Protein AF-0000000078948167 (afdb_homodimer)

Structure (mmCIF, N/CA/C/O backbone):
data_AF-0000000078948167-model_v1
#
loop_
_entity.id
_entity.type
_entity.pdbx_description
1 polymer 'BH0186 protein'
#
loop_
_atom_site.group_PDB
_atom_site.id
_atom_site.type_symbol
_atom_site.label_atom_id
_atom_site.label_alt_id
_atom_site.label_comp_id
_atom_site.label_asym_id
_atom_site.label_entity_id
_atom_site.label_seq_id
_atom_site.pdbx_PDB_ins_code
_atom_site.Cartn_x
_atom_site.Cartn_y
_atom_site.Cartn_z
_atom_site.occupancy
_atom_site.B_iso_or_equiv
_atom_site.auth_seq_id
_atom_site.auth_comp_id
_atom_site.auth_asym_id
_atom_site.auth_atom_id
_atom_site.pdbx_PDB_model_num
ATOM 1 N N . MET A 1 1 ? 11.828 15.688 14.672 1 83.88 1 MET A N 1
ATOM 2 C CA . MET A 1 1 ? 10.695 15.93 13.789 1 83.88 1 MET A CA 1
ATOM 3 C C . MET A 1 1 ? 11.109 15.836 12.328 1 83.88 1 MET A C 1
ATOM 5 O O . MET A 1 1 ? 12.148 16.375 11.93 1 83.88 1 MET A O 1
ATOM 9 N N . ASN A 1 2 ? 10.414 15.062 11.578 1 94.62 2 ASN A N 1
ATOM 10 C CA . ASN A 1 2 ? 10.781 14.805 10.195 1 94.62 2 ASN A CA 1
ATOM 11 C C . ASN A 1 2 ? 9.836 15.508 9.227 1 94.62 2 ASN A C 1
ATOM 13 O O . ASN A 1 2 ? 10.117 15.602 8.031 1 94.62 2 ASN A O 1
ATOM 17 N N . PHE A 1 3 ? 8.852 16.109 9.812 1 97.69 3 PHE A N 1
ATOM 18 C CA . PHE A 1 3 ? 7.781 16.625 8.961 1 97.69 3 PHE A CA 1
ATOM 19 C C . PHE A 1 3 ? 8.258 17.844 8.18 1 97.69 3 PHE A C 1
ATOM 21 O O . PHE A 1 3 ? 8.781 18.797 8.766 1 97.69 3 PHE A O 1
ATOM 28 N N . GLN A 1 4 ? 8.086 17.781 6.941 1 96.94 4 GLN A N 1
ATOM 29 C CA . GLN A 1 4 ? 8.211 18.891 6.008 1 96.94 4 GLN A CA 1
ATOM 30 C C . GLN A 1 4 ? 6.965 19.016 5.133 1 96.94 4 GLN A C 1
ATOM 32 O O . GLN A 1 4 ? 6.574 18.062 4.461 1 96.94 4 GLN A O 1
ATOM 37 N N . MET A 1 5 ? 6.422 20.219 5.098 1 97.12 5 MET A N 1
ATOM 38 C CA . MET A 1 5 ? 5.152 20.453 4.418 1 97.12 5 MET A CA 1
ATOM 39 C C . MET A 1 5 ? 5.23 20.016 2.959 1 97.12 5 MET A C 1
ATOM 41 O O . MET A 1 5 ? 4.348 19.312 2.469 1 97.12 5 MET A O 1
ATOM 45 N N . ASN A 1 6 ? 6.289 20.406 2.299 1 96.69 6 ASN A N 1
ATOM 46 C CA . ASN A 1 6 ? 6.43 20.078 0.884 1 96.69 6 ASN A CA 1
ATOM 47 C C . ASN A 1 6 ? 6.496 18.578 0.664 1 96.69 6 ASN A C 1
ATOM 49 O O . ASN A 1 6 ? 5.926 18.047 -0.297 1 96.69 6 ASN A O 1
ATOM 53 N N . GLU A 1 7 ? 7.16 17.859 1.546 1 97.88 7 GLU A N 1
ATOM 54 C CA . GLU A 1 7 ? 7.266 16.406 1.418 1 97.88 7 GLU A CA 1
ATOM 55 C C . GLU A 1 7 ? 5.938 15.719 1.732 1 97.88 7 GLU A C 1
ATOM 57 O O . GLU A 1 7 ? 5.578 14.727 1.097 1 97.88 7 GLU A O 1
ATOM 62 N N . ALA A 1 8 ? 5.234 16.219 2.721 1 98.31 8 ALA A N 1
ATOM 63 C CA . ALA A 1 8 ? 3.91 15.695 3.037 1 98.31 8 ALA A CA 1
ATOM 64 C C . ALA A 1 8 ? 2.963 15.844 1.851 1 98.31 8 ALA A C 1
ATOM 66 O O . ALA A 1 8 ? 2.244 14.906 1.499 1 98.31 8 ALA A O 1
ATOM 67 N N . ILE A 1 9 ? 3.035 17 1.238 1 98.44 9 ILE A N 1
ATOM 68 C CA . ILE A 1 9 ? 2.154 17.297 0.115 1 98.44 9 ILE A CA 1
ATOM 69 C C . ILE A 1 9 ? 2.49 16.391 -1.062 1 98.44 9 ILE A C 1
ATOM 71 O O . ILE A 1 9 ? 1.595 15.922 -1.773 1 98.44 9 ILE A O 1
ATOM 75 N N . GLN A 1 10 ? 3.762 16.078 -1.308 1 98.38 10 GLN A N 1
ATOM 76 C CA . GLN A 1 10 ? 4.16 15.164 -2.369 1 98.38 10 GLN A CA 1
ATOM 77 C C . GLN A 1 10 ? 3.412 13.836 -2.264 1 98.38 10 GLN A C 1
ATOM 79 O O . GLN A 1 10 ? 2.91 13.32 -3.266 1 98.38 10 GLN A O 1
ATOM 84 N N . LEU A 1 11 ? 3.324 13.32 -1.063 1 98.31 11 LEU A N 1
ATOM 85 C CA . LEU A 1 11 ? 2.695 12.023 -0.843 1 98.31 11 LEU A CA 1
ATOM 86 C C . LEU A 1 11 ? 1.179 12.125 -0.958 1 98.31 11 LEU A C 1
ATOM 88 O O . LEU A 1 11 ? 0.546 11.312 -1.627 1 98.31 11 LEU A O 1
ATOM 92 N N . LEU A 1 12 ? 0.633 13.164 -0.331 1 98.75 12 LEU A N 1
ATOM 93 C CA . LEU A 1 12 ? -0.815 13.336 -0.341 1 98.75 12 LEU A CA 1
ATOM 94 C C . LEU A 1 12 ? -1.328 13.539 -1.762 1 98.75 12 LEU A C 1
ATOM 96 O O . LEU A 1 12 ? -2.414 13.07 -2.107 1 98.75 12 LEU A O 1
ATOM 100 N N . GLU A 1 13 ? -0.519 14.164 -2.59 1 98.31 13 GLU A N 1
ATOM 101 C CA . GLU A 1 13 ? -0.905 14.438 -3.971 1 98.31 13 GLU A CA 1
ATOM 102 C C . GLU A 1 13 ? -0.991 13.148 -4.781 1 98.31 13 GLU A C 1
ATOM 104 O O . GLU A 1 13 ? -1.817 13.031 -5.688 1 98.31 13 GLU A O 1
ATOM 109 N N . ARG A 1 14 ? -0.292 12.188 -4.473 1 98.38 14 ARG A N 1
ATOM 110 C CA . ARG A 1 14 ? -0.135 10.984 -5.281 1 98.38 14 ARG A CA 1
ATOM 111 C C . ARG A 1 14 ? -1.107 9.898 -4.84 1 98.38 14 ARG A C 1
ATOM 113 O O . ARG A 1 14 ? -1.438 9 -5.617 1 98.38 14 ARG A O 1
ATOM 120 N N . THR A 1 15 ? -1.606 9.984 -3.609 1 98.69 15 THR A N 1
ATOM 121 C CA . THR A 1 15 ? -2.338 8.891 -2.984 1 98.69 15 THR A CA 1
ATOM 122 C C . THR A 1 15 ? -3.596 8.555 -3.781 1 98.69 15 THR A C 1
ATOM 124 O O . THR A 1 15 ? -3.83 7.395 -4.121 1 98.69 15 THR A O 1
ATOM 127 N N . PRO A 1 16 ? -4.41 9.57 -4.219 1 98.75 16 PRO A N 1
ATOM 128 C CA . PRO A 1 16 ? -5.641 9.211 -4.926 1 98.75 16 PRO A CA 1
ATOM 129 C C . PRO A 1 16 ? -5.371 8.516 -6.262 1 98.75 16 PRO A C 1
ATOM 131 O O . PRO A 1 16 ? -5.992 7.496 -6.57 1 98.75 16 PRO A O 1
ATOM 134 N N . LYS A 1 17 ? -4.398 9.039 -7.035 1 98.62 17 LYS A N 1
ATOM 135 C CA . LYS A 1 17 ? -4.086 8.422 -8.32 1 98.62 17 LYS A CA 1
ATOM 136 C C . LYS A 1 17 ? -3.48 7.035 -8.141 1 98.62 17 LYS A C 1
ATOM 138 O O . LYS A 1 17 ? -3.73 6.133 -8.938 1 98.62 17 LYS A O 1
ATOM 143 N N . THR A 1 18 ? -2.693 6.891 -7.129 1 98.81 18 THR A N 1
ATOM 144 C CA . THR A 1 18 ? -2.096 5.594 -6.832 1 98.81 18 THR A CA 1
ATOM 145 C C . THR A 1 18 ? -3.174 4.547 -6.566 1 98.81 18 THR A C 1
ATOM 147 O O . THR A 1 18 ? -3.131 3.449 -7.125 1 98.81 18 THR A O 1
ATOM 150 N N . LEU A 1 19 ? -4.168 4.91 -5.746 1 98.88 19 LEU A N 1
ATOM 151 C CA . LEU A 1 19 ? -5.246 3.979 -5.445 1 98.88 19 LEU A CA 1
ATOM 152 C C . LEU A 1 19 ? -6.066 3.672 -6.691 1 98.88 19 LEU A C 1
ATOM 154 O O . LEU A 1 19 ? -6.504 2.535 -6.887 1 98.88 19 LEU A O 1
ATOM 158 N N . GLU A 1 20 ? -6.234 4.672 -7.512 1 98.75 20 GLU A N 1
ATOM 159 C CA . GLU A 1 20 ? -6.957 4.453 -8.758 1 98.75 20 GLU A CA 1
ATOM 160 C C . GLU A 1 20 ? -6.234 3.439 -9.648 1 98.75 20 GLU A C 1
ATOM 162 O O . GLU A 1 20 ? -6.836 2.465 -10.102 1 98.75 20 GLU A O 1
ATOM 167 N N . VAL A 1 21 ? -4.965 3.588 -9.844 1 98.62 21 VAL A N 1
ATOM 168 C CA . VAL A 1 21 ? -4.172 2.713 -10.703 1 98.62 21 VAL A CA 1
ATOM 169 C C . VAL A 1 21 ? -4.16 1.298 -10.133 1 98.62 21 VAL A C 1
ATOM 171 O O . VAL A 1 21 ? -4.242 0.318 -10.875 1 98.62 21 VAL A O 1
ATOM 174 N N . PHE A 1 22 ? -4.16 1.18 -8.844 1 98.69 22 PHE A N 1
ATOM 175 C CA . PHE A 1 22 ? -4.039 -0.099 -8.156 1 98.69 22 PHE A CA 1
ATOM 176 C C . PHE A 1 22 ? -5.355 -0.87 -8.219 1 98.69 22 PHE A C 1
ATOM 178 O O . PHE A 1 22 ? -5.359 -2.084 -8.422 1 98.69 22 PHE A O 1
ATOM 185 N N . LEU A 1 23 ? -6.492 -0.139 -8.125 1 98.62 23 LEU A N 1
ATOM 186 C CA . LEU A 1 23 ? -7.742 -0.825 -7.816 1 98.62 23 LEU A CA 1
ATOM 187 C C . LEU A 1 23 ? -8.695 -0.79 -9.008 1 98.62 23 LEU A C 1
ATOM 189 O O . LEU A 1 23 ? -9.562 -1.654 -9.141 1 98.62 23 LEU A O 1
ATOM 193 N N . GLU A 1 24 ? -8.5 0.246 -9.82 1 97.25 24 GLU A N 1
ATOM 194 C CA . GLU A 1 24 ? -9.453 0.38 -10.914 1 97.25 24 GLU A CA 1
ATOM 195 C C . GLU A 1 24 ? -9.336 -0.792 -11.891 1 97.25 24 GLU A C 1
ATOM 197 O O . GLU A 1 24 ? -8.234 -1.176 -12.281 1 97.25 24 GLU A O 1
ATOM 202 N N . GLY A 1 25 ? -10.438 -1.361 -12.266 1 95.5 25 GLY A N 1
ATOM 203 C CA . GLY A 1 25 ? -10.484 -2.416 -13.266 1 95.5 25 GLY A CA 1
ATOM 204 C C . GLY A 1 25 ? -10.328 -3.807 -12.672 1 95.5 25 GLY A C 1
ATOM 205 O O . GLY A 1 25 ? -10.461 -4.805 -13.383 1 95.5 25 GLY A O 1
ATOM 206 N N . LEU A 1 26 ? -10.102 -3.895 -11.375 1 97.62 26 LEU A N 1
ATOM 207 C CA . LEU A 1 26 ? -10.047 -5.195 -10.719 1 97.62 26 LEU A CA 1
ATOM 208 C C . LEU A 1 26 ? -11.438 -5.809 -10.625 1 97.62 26 LEU A C 1
ATOM 210 O O . LEU A 1 26 ? -12.438 -5.09 -10.609 1 97.62 26 LEU A O 1
ATOM 214 N N . SER A 1 27 ? -11.469 -7.133 -10.531 1 96.88 27 SER A N 1
ATOM 215 C CA . SER A 1 27 ? -12.719 -7.848 -10.289 1 96.88 27 SER A CA 1
ATOM 216 C C . SER A 1 27 ? -13.328 -7.449 -8.953 1 96.88 27 SER A C 1
ATOM 218 O O . SER A 1 27 ? -12.617 -7.062 -8.023 1 96.88 27 SER A O 1
ATOM 220 N N . ASP A 1 28 ? -14.633 -7.574 -8.844 1 94.88 28 ASP A N 1
ATOM 221 C CA . ASP A 1 28 ? -15.367 -7.211 -7.633 1 94.88 28 ASP A CA 1
ATOM 222 C C . ASP A 1 28 ? -14.859 -7.996 -6.426 1 94.88 28 ASP A C 1
ATOM 224 O O . ASP A 1 28 ? -14.883 -7.496 -5.297 1 94.88 28 ASP A O 1
ATOM 228 N N . SER A 1 29 ? -14.352 -9.125 -6.672 1 95.88 29 SER A N 1
ATOM 229 C CA . SER A 1 29 ? -13.844 -9.969 -5.59 1 95.88 29 SER A CA 1
ATOM 230 C C . SER A 1 29 ? -12.695 -9.297 -4.855 1 95.88 29 SER A C 1
ATOM 232 O O . SER A 1 29 ? -12.539 -9.469 -3.645 1 95.88 29 SER A O 1
ATOM 234 N N . TRP A 1 30 ? -11.977 -8.445 -5.551 1 97.44 30 TRP A N 1
ATOM 235 C CA . TRP A 1 30 ? -10.898 -7.699 -4.914 1 97.44 30 TRP A CA 1
ATOM 236 C C . TRP A 1 30 ? -11.445 -6.52 -4.121 1 97.44 30 TRP A C 1
ATOM 238 O O . TRP A 1 30 ? -11.016 -6.27 -2.994 1 97.44 30 TRP A O 1
ATOM 248 N N . HIS A 1 31 ? -12.43 -5.863 -4.68 1 96.69 31 HIS A N 1
ATOM 249 C CA . HIS A 1 31 ? -12.984 -4.672 -4.047 1 96.69 31 HIS A CA 1
ATOM 250 C C . HIS A 1 31 ? -13.742 -5.031 -2.771 1 96.69 31 HIS A C 1
ATOM 252 O O . HIS A 1 31 ? -13.844 -4.211 -1.854 1 96.69 31 HIS A O 1
ATOM 258 N N . GLN A 1 32 ? -14.141 -6.285 -2.713 1 95.19 32 GLN A N 1
ATOM 259 C CA . GLN A 1 32 ? -15.008 -6.691 -1.618 1 95.19 32 GLN A CA 1
ATOM 260 C C . GLN A 1 32 ? -14.234 -7.449 -0.545 1 95.19 32 GLN A C 1
ATOM 262 O O . GLN A 1 32 ? -14.812 -7.902 0.445 1 95.19 32 GLN A O 1
ATOM 267 N N . CYS A 1 33 ? -12.898 -7.48 -0.687 1 95.56 33 CYS A N 1
ATOM 268 C CA . CYS A 1 33 ? -12.062 -8.109 0.326 1 95.56 33 CYS A CA 1
ATOM 269 C C . CYS A 1 33 ? -12.094 -7.32 1.629 1 95.56 33 CYS A C 1
ATOM 271 O O . CYS A 1 33 ? -12.219 -6.094 1.612 1 95.56 33 CYS A O 1
ATOM 273 N N . ASN A 1 34 ? -11.984 -8.07 2.672 1 95.88 34 ASN A N 1
ATOM 274 C CA . ASN A 1 34 ? -11.805 -7.504 4.004 1 95.88 34 ASN A CA 1
ATOM 275 C C . ASN A 1 34 ? -10.93 -8.391 4.879 1 95.88 34 ASN A C 1
ATOM 277 O O . ASN A 1 34 ? -10.43 -9.422 4.426 1 95.88 34 ASN A O 1
ATOM 281 N N . GLU A 1 35 ? -10.648 -8.016 6.043 1 94.12 35 GLU A N 1
ATOM 282 C CA . GLU A 1 35 ? -9.719 -8.742 6.895 1 94.12 35 GLU A CA 1
ATOM 283 C C . GLU A 1 35 ? -10.453 -9.711 7.82 1 94.12 35 GLU A C 1
ATOM 285 O O . GLU A 1 35 ? -9.875 -10.219 8.781 1 94.12 35 GLU A O 1
ATOM 290 N N . GLY A 1 36 ? -11.68 -9.969 7.512 1 89 36 GLY A N 1
ATOM 291 C CA . GLY A 1 36 ? -12.484 -10.836 8.367 1 89 36 GLY A CA 1
ATOM 292 C C . GLY A 1 36 ? -13.328 -10.07 9.367 1 89 36 GLY A C 1
ATOM 293 O O . GLY A 1 36 ? -13.117 -8.875 9.578 1 89 36 GLY A O 1
ATOM 294 N N . TYR A 1 37 ? -14.172 -10.742 9.875 1 83.31 37 TYR A N 1
ATOM 295 C CA . TYR A 1 37 ? -15.07 -10.164 10.867 1 83.31 37 TYR A CA 1
ATOM 296 C C . TYR A 1 37 ? -15.727 -8.898 10.336 1 83.31 37 TYR A C 1
ATOM 298 O O . TYR A 1 37 ? -15.977 -8.781 9.133 1 83.31 37 TYR A O 1
ATOM 306 N N . GLU A 1 38 ? -16.266 -8.023 11.039 1 88.25 38 GLU A N 1
ATOM 307 C CA . GLU A 1 38 ? -16.969 -6.789 10.703 1 88.25 38 GLU A CA 1
ATOM 308 C C . GLU A 1 38 ? -15.984 -5.672 10.367 1 88.25 38 GLU A C 1
ATOM 310 O O . GLU A 1 38 ? -16.156 -4.535 10.805 1 88.25 38 GLU A O 1
ATOM 315 N N . THR A 1 39 ? -14.922 -6.129 9.516 1 92.88 39 THR A N 1
ATOM 316 C CA . THR A 1 39 ? -14 -5.094 9.062 1 92.88 39 THR A CA 1
ATOM 317 C C . THR A 1 39 ? -14.445 -4.527 7.719 1 92.88 39 THR A C 1
ATOM 319 O O . THR A 1 39 ? -15.375 -5.047 7.098 1 92.88 39 THR A O 1
ATOM 322 N N . TRP A 1 40 ? -13.852 -3.492 7.309 1 94.94 40 TRP A N 1
ATOM 323 C CA . TRP A 1 40 ? -14.227 -2.779 6.094 1 94.94 40 TRP A CA 1
ATOM 324 C C . TRP A 1 40 ? -13.688 -3.488 4.855 1 94.94 40 TRP A C 1
ATOM 326 O O . TRP A 1 40 ? -12.562 -3.98 4.859 1 94.94 40 TRP A O 1
ATOM 336 N N . THR A 1 41 ? -14.469 -3.459 3.826 1 96.44 41 THR A N 1
ATOM 337 C CA . THR A 1 41 ? -13.992 -3.891 2.518 1 96.44 41 THR A CA 1
ATOM 338 C C . THR A 1 41 ? -13.039 -2.855 1.922 1 96.44 41 THR A C 1
ATOM 340 O O . THR A 1 41 ? -12.984 -1.714 2.387 1 96.44 41 THR A O 1
ATOM 343 N N . VAL A 1 42 ? -12.336 -3.303 0.933 1 97.69 42 VAL A N 1
ATOM 344 C CA . VAL A 1 42 ? -11.453 -2.395 0.203 1 97.69 42 VAL A CA 1
ATOM 345 C C . VAL A 1 42 ? -12.25 -1.186 -0.283 1 97.69 42 VAL A C 1
ATOM 347 O O . VAL A 1 42 ? -11.805 -0.045 -0.151 1 97.69 42 VAL A O 1
ATOM 350 N N . TYR A 1 43 ? -13.422 -1.423 -0.796 1 96.56 43 TYR A N 1
ATOM 351 C CA . TYR A 1 43 ? -14.289 -0.35 -1.262 1 96.56 43 TYR A CA 1
ATOM 352 C C . TYR A 1 43 ? -14.641 0.604 -0.125 1 96.56 43 TYR A C 1
ATOM 354 O O . TYR A 1 43 ? -14.547 1.823 -0.28 1 96.56 43 TYR A O 1
ATOM 362 N N . GLU A 1 44 ? -14.969 0.053 0.994 1 96 44 GLU A N 1
ATOM 363 C CA . GLU A 1 44 ? -15.375 0.869 2.133 1 96 44 GLU A CA 1
ATOM 364 C C . GLU A 1 44 ? -14.211 1.695 2.664 1 96 44 GLU A C 1
ATOM 366 O O . GLU A 1 44 ? -14.398 2.82 3.133 1 96 44 GLU A O 1
ATOM 371 N N . VAL A 1 45 ? -13.039 1.176 2.551 1 97.31 45 VAL A N 1
ATOM 372 C CA . VAL A 1 45 ? -11.859 1.937 2.949 1 97.31 45 VAL A CA 1
ATOM 373 C C . VAL A 1 45 ? -11.688 3.15 2.039 1 97.31 45 VAL A C 1
ATOM 375 O O . VAL A 1 45 ? -11.391 4.25 2.508 1 97.31 45 VAL A O 1
ATOM 378 N N . VAL A 1 46 ? -11.898 2.988 0.736 1 97.69 46 VAL A N 1
ATOM 379 C CA . VAL A 1 46 ? -11.812 4.098 -0.207 1 97.69 46 VAL A CA 1
ATOM 380 C C . VAL A 1 46 ? -12.852 5.16 0.141 1 97.69 46 VAL A C 1
ATOM 382 O O . VAL A 1 46 ? -12.547 6.355 0.167 1 97.69 46 VAL A O 1
ATOM 385 N N . VAL A 1 47 ? -13.992 4.727 0.484 1 96.62 47 VAL A N 1
ATOM 386 C CA . VAL A 1 47 ? -15.062 5.645 0.853 1 96.62 47 VAL A CA 1
ATOM 387 C C . VAL A 1 47 ? -14.688 6.398 2.125 1 96.62 47 VAL A C 1
ATOM 389 O O . VAL A 1 47 ? -14.93 7.602 2.236 1 96.62 47 VAL A O 1
ATOM 392 N N . HIS A 1 48 ? -14.062 5.719 3.057 1 96.56 48 HIS A N 1
ATOM 393 C CA . HIS A 1 48 ? -13.625 6.348 4.297 1 96.56 48 HIS A CA 1
ATOM 394 C C . HIS A 1 48 ? -12.609 7.453 4.023 1 96.56 48 HIS A C 1
ATOM 396 O O . HIS A 1 48 ? -12.672 8.523 4.633 1 96.56 48 HIS A O 1
ATOM 402 N N . LEU A 1 49 ? -11.711 7.191 3.135 1 97.62 49 LEU A N 1
ATOM 403 C CA . LEU A 1 49 ? -10.711 8.195 2.783 1 97.62 49 LEU A CA 1
ATOM 404 C C . LEU A 1 49 ? -11.375 9.445 2.213 1 97.62 49 LEU A C 1
ATOM 406 O O . LEU A 1 49 ? -10.977 10.57 2.529 1 97.62 49 LEU A O 1
ATOM 410 N N . ILE A 1 50 ? -12.391 9.242 1.425 1 97.06 50 ILE A N 1
ATOM 411 C CA . ILE A 1 50 ? -13.117 10.344 0.807 1 97.06 50 ILE A CA 1
ATOM 412 C C . ILE A 1 50 ? -13.883 11.125 1.877 1 97.06 50 ILE A C 1
ATOM 414 O O . ILE A 1 50 ? -13.852 12.359 1.891 1 97.06 50 ILE A O 1
ATOM 418 N N . GLU A 1 51 ? -14.477 10.383 2.773 1 94.94 51 GLU A N 1
ATOM 419 C CA . GLU A 1 51 ? -15.203 11.047 3.854 1 94.94 51 GLU A CA 1
ATOM 420 C C . GLU A 1 51 ? -14.258 11.867 4.73 1 94.94 51 GLU A C 1
ATOM 422 O O . GLU A 1 51 ? -14.602 12.977 5.145 1 94.94 51 GLU A O 1
ATOM 427 N N . ALA A 1 52 ? -13.141 11.312 4.992 1 95.44 52 ALA A N 1
ATOM 428 C CA . ALA A 1 52 ? -12.148 12.047 5.777 1 95.44 52 ALA A CA 1
ATOM 429 C C . ALA A 1 52 ? -11.711 13.312 5.059 1 95.44 52 ALA A C 1
ATOM 431 O O . ALA A 1 52 ? -11.453 14.344 5.695 1 95.44 52 ALA A O 1
ATOM 432 N N . GLU A 1 53 ? -11.609 13.25 3.723 1 96.12 53 GLU A N 1
ATOM 433 C CA . GLU A 1 53 ? -11.266 14.422 2.926 1 96.12 53 GLU A CA 1
ATOM 434 C C . GLU A 1 53 ? -12.312 15.523 3.092 1 96.12 53 GLU A C 1
ATOM 436 O O . GLU A 1 53 ? -11.977 16.703 3.084 1 96.12 53 GLU A O 1
ATOM 441 N N . LYS A 1 54 ? -13.492 15.133 3.285 1 94.88 54 LYS A N 1
ATOM 442 C CA . LYS A 1 54 ? -14.602 16.078 3.355 1 94.88 54 LYS A CA 1
ATOM 443 C C . LYS A 1 54 ? -14.711 16.688 4.746 1 94.88 54 LYS A C 1
ATOM 445 O O . LYS A 1 54 ? -15.039 17.875 4.883 1 94.88 54 LYS A O 1
ATOM 450 N N . THR A 1 55 ? -14.344 15.906 5.777 1 93 55 THR A N 1
ATOM 451 C CA . THR A 1 55 ? -14.867 16.312 7.074 1 93 55 THR A CA 1
ATOM 452 C C . THR A 1 55 ? -13.742 16.469 8.086 1 93 55 THR A C 1
ATOM 454 O O . THR A 1 55 ? -13.93 17.078 9.148 1 93 55 THR A O 1
ATOM 457 N N . ASN A 1 56 ? -12.602 15.992 7.746 1 93.94 56 ASN A N 1
ATOM 458 C CA . ASN A 1 56 ? -11.609 15.875 8.812 1 93.94 56 ASN A CA 1
ATOM 459 C C . ASN A 1 56 ? -10.5 16.922 8.664 1 93.94 56 ASN A C 1
ATOM 461 O O . ASN A 1 56 ? -10.344 17.797 9.516 1 93.94 56 ASN A O 1
ATOM 465 N N . TRP A 1 57 ? -9.812 17.062 7.602 1 96.62 57 TRP A N 1
ATOM 466 C CA . TRP A 1 57 ? -8.492 17.672 7.52 1 96.62 57 TRP A CA 1
ATOM 467 C C . TRP A 1 57 ? -8.602 19.188 7.418 1 96.62 57 TRP A C 1
ATOM 469 O O . TRP A 1 57 ? -8.312 19.906 8.383 1 96.62 57 TRP A O 1
ATOM 479 N N . ILE A 1 58 ? -9.188 19.656 6.332 1 97.38 58 ILE A N 1
ATOM 480 C CA . ILE A 1 58 ? -9.258 21.094 6.121 1 97.38 58 ILE A CA 1
ATOM 481 C C . ILE A 1 58 ? -10.219 21.719 7.125 1 97.38 58 ILE A C 1
ATOM 483 O O . ILE A 1 58 ? -9.922 22.766 7.715 1 97.38 58 ILE A O 1
ATOM 487 N N . PRO A 1 59 ? -11.359 21.031 7.422 1 95.56 59 PRO A N 1
ATOM 488 C CA . PRO A 1 59 ? -12.234 21.609 8.438 1 95.56 59 PRO A CA 1
ATOM 489 C C . PRO A 1 59 ? -11.555 21.75 9.797 1 95.56 59 PRO A C 1
ATOM 491 O O . PRO A 1 59 ? -11.711 22.781 10.469 1 95.56 59 PRO A O 1
ATOM 494 N N . ARG A 1 60 ? -10.789 20.844 10.211 1 95.56 60 ARG A N 1
ATOM 495 C CA . ARG A 1 60 ? -10.078 20.938 11.484 1 95.56 60 ARG A CA 1
ATOM 496 C C . ARG A 1 60 ? -8.984 22 11.422 1 95.56 60 ARG A C 1
ATOM 498 O O . ARG A 1 60 ? -8.797 22.75 12.383 1 95.56 60 ARG A O 1
ATOM 505 N N . LEU A 1 61 ? -8.273 22 10.289 1 97.31 61 LEU A N 1
ATOM 506 C CA . LEU A 1 61 ? -7.246 23.031 10.117 1 97.31 61 LEU A CA 1
ATOM 507 C C . LEU A 1 61 ? -7.848 24.422 10.25 1 97.31 61 LEU A C 1
ATOM 509 O O . LEU A 1 61 ? -7.312 25.266 10.977 1 97.31 61 LEU A O 1
ATOM 513 N N . ARG A 1 62 ? -8.984 24.625 9.617 1 96.5 62 ARG A N 1
ATOM 514 C CA . ARG A 1 62 ? -9.656 25.922 9.688 1 96.5 62 ARG A CA 1
ATOM 515 C C . ARG A 1 62 ? -10.07 26.25 11.117 1 96.5 62 ARG A C 1
ATOM 517 O O . ARG A 1 62 ? -9.945 27.391 11.562 1 96.5 62 ARG A O 1
ATOM 524 N N . PHE A 1 63 ? -10.547 25.266 11.773 1 95.19 63 PHE A N 1
ATOM 525 C CA . PHE A 1 63 ? -10.984 25.453 13.148 1 95.19 63 PHE A CA 1
ATOM 526 C C . PHE A 1 63 ? -9.812 25.859 14.039 1 95.19 63 PHE A C 1
ATOM 528 O O . PHE A 1 63 ? -9.938 26.766 14.867 1 95.19 63 PHE A O 1
ATOM 535 N N . ILE A 1 64 ? -8.664 25.219 13.898 1 95.75 64 ILE A N 1
ATOM 536 C CA . ILE A 1 64 ? -7.461 25.531 14.664 1 95.75 64 ILE A CA 1
ATOM 537 C C . ILE A 1 64 ? -7.047 26.969 14.398 1 95.75 64 ILE A C 1
ATOM 539 O O . ILE A 1 64 ? -6.766 27.734 15.336 1 95.75 64 ILE A O 1
ATOM 543 N N . LEU A 1 65 ? -7.102 27.344 13.109 1 95.38 65 LEU A N 1
ATOM 544 C CA . LEU A 1 65 ? -6.621 28.672 12.711 1 95.38 65 LEU A CA 1
ATOM 545 C C . LEU A 1 65 ? -7.578 29.75 13.188 1 95.38 65 LEU A C 1
ATOM 547 O O . LEU A 1 65 ? -7.152 30.875 13.5 1 95.38 65 LEU A O 1
ATOM 551 N N . GLN A 1 66 ? -8.82 29.406 13.328 1 94.88 66 GLN A N 1
ATOM 552 C CA . GLN A 1 66 ? -9.836 30.391 13.688 1 94.88 66 GLN A CA 1
ATOM 553 C C . GLN A 1 66 ? -10.016 30.469 15.195 1 94.88 66 GLN A C 1
ATOM 555 O O . GLN A 1 66 ? -10.109 31.562 15.758 1 94.88 66 GLN A O 1
ATOM 560 N N . GLU A 1 67 ? -10.062 29.266 15.891 1 94.81 67 GLU A N 1
ATOM 561 C CA . GLU A 1 67 ? -10.492 29.234 17.281 1 94.81 67 GLU A CA 1
ATOM 562 C C . GLU A 1 67 ? -9.312 29.047 18.219 1 94.81 67 GLU A C 1
ATOM 564 O O . GLU A 1 67 ? -9.414 29.328 19.422 1 94.81 67 GLU A O 1
ATOM 569 N N . GLY A 1 68 ? -8.273 28.562 17.734 1 94.44 68 GLY A N 1
ATOM 570 C CA . GLY A 1 68 ? -7.184 28.219 18.625 1 94.44 68 GLY A CA 1
ATOM 571 C C . GLY A 1 68 ? -7.574 27.188 19.672 1 94.44 68 GLY A C 1
ATOM 572 O O . GLY A 1 68 ? -8.203 26.172 19.359 1 94.44 68 GLY A O 1
ATOM 573 N N . GLU A 1 69 ? -7.125 27.438 20.844 1 94.75 69 GLU A N 1
ATOM 574 C CA . GLU A 1 69 ? -7.379 26.5 21.922 1 94.75 69 GLU A CA 1
ATOM 575 C C . GLU A 1 69 ? -8.672 26.828 22.656 1 94.75 69 GLU A C 1
ATOM 577 O O . GLU A 1 69 ? -9.008 26.188 23.656 1 94.75 69 GLU A O 1
ATOM 582 N N . HIS A 1 70 ? -9.406 27.75 22.188 1 92.38 70 HIS A N 1
ATOM 583 C CA . HIS A 1 70 ? -10.562 28.297 22.891 1 92.38 70 HIS A CA 1
ATOM 584 C C . HIS A 1 70 ? -11.711 27.281 22.906 1 92.38 70 HIS A C 1
ATOM 586 O O . HIS A 1 70 ? -12.492 27.25 23.859 1 92.38 70 HIS A O 1
ATOM 592 N N . LYS A 1 71 ? -11.914 26.531 21.812 1 90.25 71 LYS A N 1
ATOM 593 C CA . LYS A 1 71 ? -12.961 25.516 21.703 1 90.25 71 LYS A CA 1
ATOM 594 C C . LYS A 1 71 ? -12.414 24.234 21.094 1 90.25 71 LYS A C 1
ATOM 596 O O . LYS A 1 71 ? -11.594 24.281 20.172 1 90.25 71 LYS A O 1
ATOM 601 N N . PRO A 1 72 ? -12.984 23.188 21.578 1 88.25 72 PRO A N 1
ATOM 602 C CA . PRO A 1 72 ? -12.562 21.922 20.953 1 88.25 72 PRO A CA 1
ATOM 603 C C . PRO A 1 72 ? -13.188 21.719 19.578 1 88.25 72 PRO A C 1
ATOM 605 O O . PRO A 1 72 ? -14.258 22.266 19.297 1 88.25 72 PRO A O 1
ATOM 608 N N . PHE A 1 73 ? -12.492 20.828 18.688 1 85.31 73 PHE A N 1
ATOM 609 C CA . PHE A 1 73 ? -13.047 20.391 17.406 1 85.31 73 PHE A CA 1
ATOM 610 C C . PHE A 1 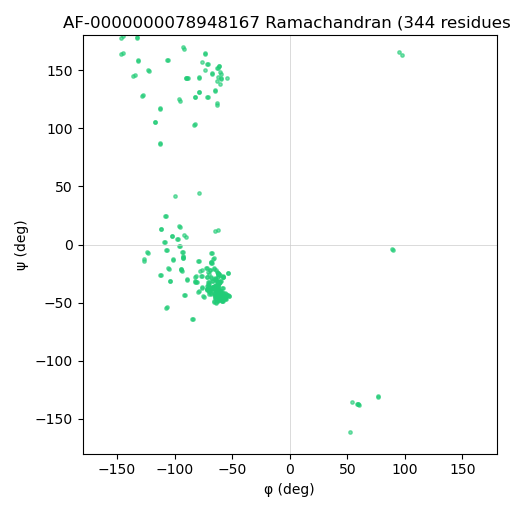73 ? -14.43 19.781 17.609 1 85.31 73 PHE A C 1
ATOM 612 O O . PHE A 1 73 ? -14.672 19.062 18.578 1 85.31 73 PHE A O 1
ATOM 619 N N . PRO A 1 74 ? -15.25 20.094 16.594 1 80.69 74 PRO A N 1
ATOM 620 C CA . PRO A 1 74 ? -16.453 19.25 16.625 1 80.69 74 PRO A CA 1
ATOM 621 C C . PRO A 1 74 ? -16.141 17.766 16.453 1 80.69 74 PRO A C 1
ATOM 623 O O . PRO A 1 74 ? -15.156 17.406 15.797 1 80.69 74 PRO A O 1
ATOM 626 N N . ALA A 1 75 ? -16.906 17.047 17.141 1 69.19 75 ALA A N 1
ATOM 627 C CA . ALA A 1 75 ? -16.672 15.602 17.078 1 69.19 75 ALA A CA 1
ATOM 628 C C . ALA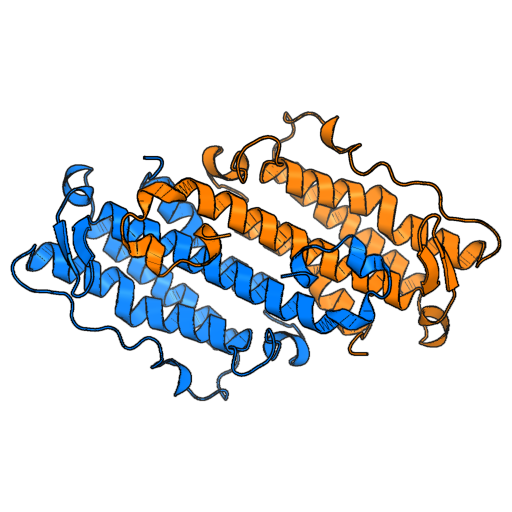 A 1 75 ? -16.828 15.086 15.656 1 69.19 75 ALA A C 1
ATOM 630 O O . ALA A 1 75 ? -17.656 15.586 14.891 1 69.19 75 ALA A O 1
ATOM 631 N N . PHE A 1 76 ? -15.945 14.18 15.195 1 67.38 76 PHE A N 1
ATOM 632 C CA . PHE A 1 76 ? -15.961 13.531 13.891 1 67.38 76 PHE A CA 1
ATOM 633 C C . PHE A 1 76 ? -16.656 12.18 13.961 1 67.38 76 PHE A C 1
ATOM 635 O O . PHE A 1 76 ? -16.406 11.398 14.883 1 67.38 76 PHE A O 1
ATOM 642 N N . ASP A 1 77 ? -17.688 12.141 13.055 1 66.19 77 ASP A N 1
ATOM 643 C CA . ASP A 1 77 ? -18.297 10.82 12.938 1 66.19 77 ASP A CA 1
ATOM 644 C C . ASP A 1 77 ? -17.5 9.93 11.984 1 66.19 77 ASP A C 1
ATOM 646 O O . ASP A 1 77 ? -17.719 9.953 10.773 1 66.19 77 ASP A O 1
ATOM 650 N N . ARG A 1 78 ? -16.734 9.023 12.477 1 62.81 78 ARG A N 1
ATOM 651 C CA . ARG A 1 78 ? -15.852 8.148 11.719 1 62.81 78 ARG A CA 1
ATOM 652 C C . ARG A 1 78 ? -16.641 7.16 10.875 1 62.81 78 ARG A C 1
ATOM 654 O O . ARG A 1 78 ? -16.125 6.598 9.906 1 62.81 78 ARG A O 1
ATOM 661 N N . PHE A 1 79 ? -17.906 6.988 11.156 1 64.94 79 PHE A N 1
ATOM 662 C CA . PHE A 1 79 ? -18.656 5.926 10.508 1 64.94 79 PHE A CA 1
ATOM 663 C C . PHE A 1 79 ? -19.703 6.504 9.555 1 64.94 79 PHE A C 1
ATOM 665 O O . PHE A 1 79 ? -20.562 5.777 9.055 1 64.94 79 PHE A O 1
ATOM 672 N N . SER A 1 80 ? -19.594 7.727 9.266 1 64.56 80 SER A N 1
ATOM 673 C CA . SER A 1 80 ? -20.578 8.383 8.414 1 64.56 80 SER A CA 1
ATOM 674 C C . SER A 1 80 ? -20.578 7.789 7.008 1 64.56 80 SER A C 1
ATOM 676 O O . SER A 1 80 ? -21.594 7.832 6.312 1 64.56 80 SER A O 1
ATOM 678 N N . HIS A 1 81 ? -19.453 7.16 6.645 1 67.44 81 HIS A N 1
ATOM 679 C CA . HIS A 1 81 ? -19.328 6.629 5.293 1 67.44 81 HIS A CA 1
ATOM 680 C C . HIS A 1 81 ? -20.094 5.324 5.137 1 67.44 81 HIS A C 1
ATOM 682 O O . HIS A 1 81 ? -20.375 4.891 4.016 1 67.44 81 HIS A O 1
ATOM 688 N N . LEU A 1 82 ? -20.297 4.73 6.184 1 63.75 82 LEU A N 1
ATOM 689 C CA . LEU A 1 82 ? -20.938 3.422 6.125 1 63.75 82 LEU A CA 1
ATOM 690 C C . LEU A 1 82 ? -22.391 3.553 5.676 1 63.75 82 LEU A C 1
ATOM 692 O O . LEU A 1 82 ? -23 2.57 5.254 1 63.75 82 LEU A O 1
ATOM 696 N N . ASN A 1 83 ? -22.766 4.727 5.602 1 63.09 83 ASN A N 1
ATOM 697 C CA . ASN A 1 83 ? -24.141 4.934 5.195 1 63.09 83 ASN A CA 1
ATOM 698 C C . ASN A 1 83 ? -24.25 5.23 3.703 1 63.09 83 ASN A C 1
ATOM 700 O O . ASN A 1 83 ? -25.359 5.402 3.18 1 63.09 83 ASN A O 1
ATOM 704 N N . GLN A 1 84 ? -23.094 5.133 3.129 1 61.31 84 GLN A N 1
ATOM 705 C CA . GLN A 1 84 ? -23.156 5.465 1.708 1 61.31 84 GLN A CA 1
ATOM 706 C C . GLN A 1 84 ? -23.438 4.227 0.863 1 61.31 84 GLN A C 1
ATOM 708 O O . GLN A 1 84 ? -23.031 3.119 1.223 1 61.31 84 GLN A O 1
ATOM 713 N N . SER A 1 85 ? -24.156 4.414 -0.099 1 61.06 85 SER A N 1
ATOM 714 C CA . SER A 1 85 ? -24.609 3.342 -0.973 1 61.06 85 SER A CA 1
ATOM 715 C C . SER A 1 85 ? -23.438 2.664 -1.681 1 61.06 85 SER A C 1
ATOM 717 O O . SER A 1 85 ? -22.609 3.332 -2.289 1 61.06 85 SER A O 1
ATOM 719 N N . ASN A 1 86 ? -23.25 1.468 -1.511 1 66.25 86 ASN A N 1
ATOM 720 C CA . ASN A 1 86 ? -22.328 0.608 -2.24 1 66.25 86 ASN A CA 1
ATOM 721 C C . ASN A 1 86 ? -22.688 0.528 -3.721 1 66.25 86 ASN A C 1
ATOM 723 O O . ASN A 1 86 ? -22.031 -0.184 -4.484 1 66.25 86 ASN A O 1
ATOM 727 N N . ALA A 1 87 ? -23.547 1.407 -4.074 1 79.31 87 ALA A N 1
ATOM 728 C CA . ALA A 1 87 ? -24.031 1.33 -5.445 1 79.31 87 ALA A CA 1
ATOM 729 C C . ALA A 1 87 ? -23.203 2.203 -6.379 1 79.31 87 ALA A C 1
ATOM 731 O O . ALA A 1 87 ? -23.25 2.041 -7.602 1 79.31 87 ALA A O 1
ATOM 732 N N . VAL A 1 88 ? -22.375 3.039 -5.879 1 91.19 88 VAL A N 1
ATOM 733 C CA . VAL A 1 88 ? -21.562 3.914 -6.719 1 91.19 88 VAL A CA 1
ATOM 734 C C . VAL A 1 88 ? -20.328 3.162 -7.207 1 91.19 88 VAL A C 1
ATOM 736 O O . VAL A 1 88 ? -19.578 2.594 -6.402 1 91.19 88 VAL A O 1
ATOM 739 N N . PRO A 1 89 ? -20.141 3.186 -8.531 1 94.62 89 PRO A N 1
ATOM 740 C CA . PRO A 1 89 ? -18.938 2.516 -9.039 1 94.62 89 PRO A CA 1
ATOM 741 C C . PRO A 1 89 ? -17.656 3.102 -8.469 1 94.62 89 PRO A C 1
ATOM 743 O O . PRO A 1 89 ? -17.562 4.316 -8.258 1 94.62 89 PRO A O 1
ATOM 746 N N . ILE A 1 90 ? -16.688 2.273 -8.195 1 95.88 90 ILE A N 1
ATOM 747 C CA . ILE A 1 90 ? -15.453 2.693 -7.531 1 95.88 90 ILE A CA 1
ATOM 748 C C . ILE A 1 90 ? -14.75 3.752 -8.375 1 95.88 90 ILE A C 1
ATOM 750 O O . ILE A 1 90 ? -14.086 4.645 -7.832 1 95.88 90 ILE A O 1
ATOM 754 N N . SER A 1 91 ? -14.883 3.699 -9.703 1 95.88 91 SER A N 1
ATOM 755 C CA . SER A 1 91 ? -14.273 4.68 -10.602 1 95.88 91 SER A CA 1
ATOM 756 C C . SER A 1 91 ? -14.75 6.09 -10.273 1 95.88 91 SER A C 1
ATOM 758 O O . SER A 1 91 ? -13.977 7.047 -10.352 1 95.88 91 SER A O 1
ATOM 760 N N . GLU A 1 92 ? -15.953 6.238 -9.914 1 96.5 92 GLU A N 1
ATOM 761 C CA . GLU A 1 92 ? -16.5 7.539 -9.531 1 96.5 92 GLU A CA 1
ATOM 762 C C . GLU A 1 92 ? -15.938 7.996 -8.188 1 96.5 92 GLU A C 1
ATOM 764 O O . GLU A 1 92 ? -15.719 9.195 -7.977 1 96.5 92 GLU A O 1
ATOM 769 N N . ARG A 1 93 ? -15.703 7.023 -7.332 1 96.75 93 ARG A N 1
ATOM 770 C CA . ARG A 1 93 ? -15.117 7.344 -6.031 1 96.75 93 ARG A CA 1
ATOM 771 C C . ARG A 1 93 ? -13.703 7.887 -6.191 1 96.75 93 ARG A C 1
ATOM 773 O O . ARG A 1 93 ? -13.32 8.844 -5.516 1 96.75 93 ARG A O 1
ATOM 780 N N . PHE A 1 94 ? -13 7.344 -7.156 1 97.94 94 PHE A N 1
ATOM 781 C CA . PHE A 1 94 ? -11.641 7.816 -7.375 1 97.94 94 PHE A CA 1
ATOM 782 C C . PHE A 1 94 ? -11.641 9.242 -7.922 1 97.94 94 PHE A C 1
ATOM 784 O O . PHE A 1 94 ? -10.812 10.062 -7.527 1 97.94 94 PHE A O 1
ATOM 791 N N . LYS A 1 95 ? -12.555 9.508 -8.781 1 97.81 95 LYS A N 1
ATOM 792 C CA . LYS A 1 95 ? -12.664 10.867 -9.305 1 97.81 95 LYS A CA 1
ATOM 793 C C . LYS A 1 95 ? -12.992 11.859 -8.195 1 97.81 95 LYS A C 1
ATOM 795 O O . LYS A 1 95 ? -12.391 12.938 -8.125 1 97.81 95 LYS A O 1
ATOM 800 N N . GLU A 1 96 ? -13.898 11.469 -7.391 1 97.81 96 GLU A N 1
ATOM 801 C CA . GLU A 1 96 ? -14.266 12.305 -6.25 1 97.81 96 GLU A CA 1
ATOM 802 C C . GLU A 1 96 ? -13.086 12.516 -5.312 1 97.81 96 GLU A C 1
ATOM 804 O O . GLU A 1 96 ? -12.812 13.641 -4.887 1 97.81 96 GLU A O 1
ATOM 809 N N . PHE A 1 97 ? -12.391 11.469 -5.043 1 98.56 97 PHE A N 1
ATOM 810 C CA . PHE A 1 97 ? -11.234 11.539 -4.156 1 98.56 97 PHE A CA 1
ATOM 811 C C . PHE A 1 97 ? -10.172 12.484 -4.715 1 98.56 97 PHE A C 1
ATOM 813 O O . PHE A 1 97 ? -9.656 13.344 -3.994 1 98.56 97 PHE A O 1
ATOM 820 N N . GLN A 1 98 ? -9.906 12.305 -5.977 1 98.75 98 GLN A N 1
ATOM 821 C CA . GLN A 1 98 ? -8.891 13.125 -6.633 1 98.75 98 GLN A CA 1
ATOM 822 C C . GLN A 1 98 ? -9.281 14.602 -6.613 1 98.75 98 GLN A C 1
ATOM 824 O O . GLN A 1 98 ? -8.445 15.461 -6.328 1 98.75 98 GLN A O 1
ATOM 829 N N . GLN A 1 99 ? -10.484 14.867 -6.863 1 98.69 99 GLN A N 1
ATOM 830 C CA . GLN A 1 99 ? -10.961 16.25 -6.883 1 98.69 99 GLN A CA 1
ATOM 831 C C . GLN A 1 99 ? -10.891 16.875 -5.492 1 98.69 99 GLN A C 1
ATOM 833 O O . GLN A 1 99 ? -10.375 17.984 -5.332 1 98.69 99 GLN A O 1
ATOM 838 N N . LEU A 1 100 ? -11.398 16.172 -4.523 1 98.69 100 LEU A N 1
ATOM 839 C CA . LEU A 1 100 ? -11.391 16.688 -3.156 1 98.69 100 LEU A CA 1
ATOM 840 C C . LEU A 1 100 ? -9.969 16.906 -2.666 1 98.69 100 LEU A C 1
ATOM 842 O O . LEU A 1 100 ? -9.664 17.938 -2.053 1 98.69 100 LEU A O 1
ATOM 846 N N . ARG A 1 101 ? -9.078 15.977 -2.953 1 98.88 101 ARG A N 1
ATOM 847 C CA . ARG A 1 101 ? -7.684 16.109 -2.545 1 98.88 101 ARG A CA 1
ATOM 848 C C . ARG A 1 101 ? -7.035 17.328 -3.176 1 98.88 101 ARG A C 1
ATOM 850 O O . ARG A 1 101 ? -6.344 18.094 -2.498 1 98.88 101 ARG A O 1
ATOM 857 N N . LYS A 1 102 ? -7.258 17.469 -4.438 1 98.75 102 LYS A N 1
ATOM 858 C CA . LYS A 1 102 ? -6.707 18.625 -5.125 1 98.75 102 LYS A CA 1
ATOM 859 C C . LYS A 1 102 ? -7.184 19.922 -4.48 1 98.75 102 LYS A C 1
ATOM 861 O O . LYS A 1 102 ? -6.383 20.812 -4.203 1 98.75 102 LYS A O 1
ATOM 866 N N . GLU A 1 103 ? -8.414 20.016 -4.188 1 98.75 103 GLU A N 1
ATOM 867 C CA . GLU A 1 103 ? -9 21.203 -3.559 1 98.75 103 GLU A CA 1
ATOM 868 C C . GLU A 1 103 ? -8.438 21.422 -2.158 1 98.75 103 GLU A C 1
ATOM 870 O O . GLU A 1 103 ? -8.078 22.547 -1.796 1 98.75 103 GLU A O 1
ATOM 875 N N . ASN A 1 104 ? -8.359 20.359 -1.416 1 98.81 104 ASN A N 1
ATOM 876 C CA . ASN A 1 104 ? -7.879 20.453 -0.041 1 98.81 104 ASN A CA 1
ATOM 877 C C . ASN A 1 104 ? -6.406 20.844 0.014 1 98.81 104 ASN A C 1
ATOM 879 O O . ASN A 1 104 ? -6 21.625 0.883 1 98.81 104 ASN A O 1
ATOM 883 N N . LEU A 1 105 ? -5.621 20.359 -0.916 1 98.81 105 LEU A N 1
ATOM 884 C CA . LEU A 1 105 ? -4.207 20.719 -0.93 1 98.81 105 LEU A CA 1
ATOM 885 C C . LEU A 1 105 ? -4.016 22.172 -1.354 1 98.81 105 LEU A C 1
ATOM 887 O O . LEU A 1 105 ? -3.117 22.859 -0.86 1 98.81 105 LEU A O 1
ATOM 891 N N . ASN A 1 106 ? -4.848 22.625 -2.268 1 98.56 106 ASN A N 1
ATOM 892 C CA . ASN A 1 106 ? -4.828 24.047 -2.609 1 98.56 106 ASN A CA 1
ATOM 893 C C . ASN A 1 106 ? -5.168 24.906 -1.403 1 98.56 106 ASN A C 1
ATOM 895 O O . ASN A 1 106 ? -4.5 25.922 -1.148 1 98.56 106 ASN A O 1
ATOM 899 N N . THR A 1 107 ? -6.184 24.531 -0.722 1 98.75 107 THR A N 1
ATOM 900 C CA . THR A 1 107 ? -6.586 25.25 0.48 1 98.75 107 THR A CA 1
ATOM 901 C C . THR A 1 107 ? -5.473 25.219 1.527 1 98.75 107 THR A C 1
ATOM 903 O O . THR A 1 107 ? -5.16 26.25 2.137 1 98.75 107 THR A O 1
ATOM 906 N N . LEU A 1 108 ? -4.887 24.062 1.718 1 98.75 108 LEU A N 1
ATOM 907 C CA . LEU A 1 108 ? -3.789 23.906 2.668 1 98.75 108 LEU A CA 1
ATOM 908 C C . LEU A 1 108 ? -2.658 24.875 2.355 1 98.75 108 LEU A C 1
ATOM 910 O O . LEU A 1 108 ? -2.162 25.562 3.25 1 98.75 108 LEU A O 1
ATOM 914 N N . ARG A 1 109 ? -2.322 24.984 1.078 1 97.88 109 ARG A N 1
ATOM 915 C CA . ARG A 1 109 ? -1.248 25.859 0.647 1 97.88 109 ARG A CA 1
ATOM 916 C C . ARG A 1 109 ? -1.598 27.328 0.924 1 97.88 109 ARG A C 1
ATOM 918 O O . ARG A 1 109 ? -0.719 28.125 1.236 1 97.88 109 ARG A O 1
ATOM 925 N N . SER A 1 110 ? -2.826 27.594 0.887 1 97.94 110 SER A N 1
ATOM 926 C CA . SER A 1 110 ? -3.277 28.969 1.112 1 97.94 110 SER A CA 1
ATOM 927 C C . SER A 1 110 ? -3.326 29.297 2.602 1 97.94 110 SER A C 1
ATOM 929 O O . SER A 1 110 ? -3.064 30.438 3 1 97.94 110 SER A O 1
ATOM 931 N N . LEU A 1 111 ? -3.617 28.312 3.406 1 98 111 LEU A N 1
ATOM 932 C CA . LEU A 1 111 ? -3.846 28.547 4.828 1 98 111 LEU A CA 1
ATOM 933 C C . LEU A 1 111 ? -2.539 28.453 5.609 1 98 111 LEU A C 1
ATOM 935 O O . LEU A 1 111 ? -2.395 29.094 6.66 1 98 111 LEU A O 1
ATOM 939 N N . VAL A 1 112 ? -1.642 27.656 5.164 1 97.81 112 VAL A N 1
ATOM 940 C CA . VAL A 1 112 ? -0.372 27.422 5.848 1 97.81 112 VAL A CA 1
ATOM 941 C C . VAL A 1 112 ? 0.782 27.891 4.965 1 97.81 112 VAL A C 1
ATOM 943 O O . VAL A 1 112 ? 1.186 27.188 4.035 1 97.81 112 VAL A O 1
ATOM 946 N N . GLN A 1 113 ? 1.398 28.984 5.254 1 95.56 113 GLN A N 1
ATOM 947 C CA . GLN A 1 113 ? 2.344 29.625 4.336 1 95.56 113 GLN A CA 1
ATOM 948 C C . GLN A 1 113 ? 3.705 29.812 5 1 95.56 113 GLN A C 1
ATOM 950 O O . GLN A 1 113 ? 4.66 30.25 4.352 1 95.56 113 GLN A O 1
ATOM 955 N N . SER A 1 114 ? 3.793 29.5 6.309 1 95.81 114 SER A N 1
ATOM 956 C CA . SER A 1 114 ? 5.051 29.672 7.031 1 95.81 114 SER A CA 1
ATOM 957 C C . SER A 1 114 ? 5.223 28.594 8.102 1 95.81 114 SER A C 1
ATOM 959 O O . SER A 1 114 ? 4.262 27.922 8.461 1 95.81 114 SER A O 1
ATOM 961 N N . GLU A 1 115 ? 6.402 28.469 8.562 1 95.44 115 GLU A N 1
ATOM 962 C CA . GLU A 1 115 ? 6.703 27.547 9.656 1 95.44 115 GLU A CA 1
ATOM 963 C C . GLU A 1 115 ? 5.934 27.922 10.922 1 95.44 115 GLU A C 1
ATOM 965 O O . GLU A 1 115 ? 5.555 27.047 11.703 1 95.44 115 GLU A O 1
ATOM 970 N N . ALA A 1 116 ? 5.711 29.172 11.117 1 96.94 116 ALA A N 1
ATOM 971 C CA . ALA A 1 116 ? 4.973 29.641 12.281 1 96.94 116 ALA A CA 1
ATOM 972 C C . ALA A 1 116 ? 3.537 29.125 12.273 1 96.94 116 ALA A C 1
ATOM 974 O O . ALA A 1 116 ? 2.971 28.812 13.32 1 96.94 116 ALA A O 1
ATOM 975 N N . ASP A 1 117 ? 2.939 29 11.07 1 97.5 117 ASP A N 1
ATOM 976 C CA . ASP A 1 117 ? 1.585 28.469 10.938 1 97.5 117 ASP A CA 1
ATOM 977 C C . ASP A 1 117 ? 1.517 27.016 11.406 1 97.5 117 ASP A C 1
ATOM 979 O O . ASP A 1 117 ? 0.504 26.578 11.961 1 97.5 117 ASP A O 1
ATOM 983 N N . LEU A 1 118 ? 2.588 26.328 11.234 1 98.12 118 LEU A N 1
ATOM 984 C CA . LEU A 1 118 ? 2.641 24.922 11.594 1 98.12 118 LEU A CA 1
ATOM 985 C C . LEU A 1 118 ? 2.658 24.75 13.109 1 98.12 118 LEU A C 1
ATOM 987 O O . LEU A 1 118 ? 2.307 23.688 13.625 1 98.12 118 LEU A O 1
ATOM 991 N N . GLU A 1 119 ? 3.027 25.781 13.805 1 97.94 119 GLU A N 1
ATOM 992 C CA . GLU A 1 119 ? 3.154 25.719 15.258 1 97.94 119 GLU A CA 1
ATOM 993 C C . GLU A 1 119 ? 1.867 26.156 15.945 1 97.94 119 GLU A C 1
ATOM 995 O O . GLU A 1 119 ? 1.734 26.047 17.172 1 97.94 119 GLU A O 1
ATOM 1000 N N . ARG A 1 120 ? 0.956 26.625 15.18 1 97.81 120 ARG A N 1
ATOM 1001 C CA . ARG A 1 120 ? -0.321 27.016 15.766 1 97.81 120 ARG A CA 1
ATOM 1002 C C . ARG A 1 120 ? -1.03 25.828 16.391 1 97.81 120 ARG A C 1
ATOM 1004 O O . ARG A 1 120 ? -0.904 24.703 15.914 1 97.81 120 ARG A O 1
ATOM 1011 N N . THR A 1 121 ? -1.849 26.172 17.438 1 98 121 THR A N 1
ATOM 1012 C CA . THR A 1 121 ? -2.418 25.094 18.25 1 98 121 THR A CA 1
ATOM 1013 C C . THR A 1 121 ? -3.943 25.172 18.25 1 98 121 THR A C 1
ATOM 1015 O O . THR A 1 121 ? -4.516 26.25 18.016 1 98 121 THR A O 1
ATOM 1018 N N . GLY A 1 122 ? -4.539 24.078 18.359 1 97 122 GLY A N 1
ATOM 1019 C CA . GLY A 1 122 ? -5.965 23.922 18.609 1 97 122 GLY A CA 1
ATOM 1020 C C . GLY A 1 122 ? -6.273 22.922 19.703 1 97 122 GLY A C 1
ATOM 1021 O O . GLY A 1 122 ? -5.363 22.391 20.328 1 97 122 GLY A O 1
ATOM 1022 N N . ALA A 1 123 ? -7.57 22.781 19.969 1 95.06 123 ALA A N 1
ATOM 1023 C CA . ALA A 1 123 ? -7.996 21.875 21.031 1 95.06 123 ALA A CA 1
ATOM 1024 C C . ALA A 1 123 ? -8.758 20.688 20.469 1 95.06 123 ALA A C 1
ATOM 1026 O O . ALA A 1 123 ? -9.781 20.844 19.797 1 95.06 123 ALA A O 1
ATOM 1027 N N . HIS A 1 124 ? -8.164 19.547 20.672 1 93.75 124 HIS A N 1
ATOM 1028 C CA . HIS A 1 124 ? -8.867 18.312 20.359 1 93.75 124 HIS A CA 1
ATOM 1029 C C . HIS A 1 124 ? -9.688 17.828 21.547 1 93.75 124 HIS A C 1
ATOM 1031 O O . HIS A 1 124 ? -9.227 17.891 22.688 1 93.75 124 HIS A O 1
ATOM 1037 N N . PRO A 1 125 ? -10.812 17.281 21.359 1 90 125 PRO A N 1
ATOM 1038 C CA . PRO A 1 125 ? -11.672 16.891 22.469 1 90 125 PRO A CA 1
ATOM 1039 C C . PRO A 1 125 ? -11.047 15.812 23.344 1 90 125 PRO A C 1
ATOM 1041 O O . PRO A 1 125 ? -11.25 15.812 24.562 1 90 125 PRO A O 1
ATOM 1044 N N . ALA A 1 126 ? -10.266 15 22.797 1 89.88 126 ALA A N 1
ATOM 1045 C CA . ALA A 1 126 ? -9.711 13.867 23.547 1 89.88 126 ALA A CA 1
ATOM 1046 C C . ALA A 1 126 ? -8.258 14.117 23.922 1 89.88 126 ALA A C 1
ATOM 1048 O O . ALA A 1 126 ? -7.809 13.719 25 1 89.88 126 ALA A O 1
ATOM 1049 N N . PHE A 1 127 ? -7.484 14.852 23.109 1 91.88 127 PHE A N 1
ATOM 1050 C CA . PHE A 1 127 ? -6.035 14.922 23.266 1 91.88 127 PHE A CA 1
ATOM 1051 C C . PHE A 1 127 ? -5.621 16.219 23.953 1 91.88 127 PHE A C 1
ATOM 1053 O O . PHE A 1 127 ? -4.469 16.359 24.375 1 91.88 127 PHE A O 1
ATOM 1060 N N . GLY A 1 128 ? -6.609 17.109 24.016 1 93.81 128 GLY A N 1
ATOM 1061 C CA . GLY A 1 128 ? -6.203 18.453 24.422 1 93.81 128 GLY A CA 1
ATOM 1062 C C . GLY A 1 128 ? -5.52 19.234 23.312 1 93.81 128 GLY A C 1
ATOM 1063 O O . GLY A 1 128 ? -6 19.266 22.188 1 93.81 128 GLY A O 1
ATOM 1064 N N . VAL A 1 129 ? -4.344 19.828 23.625 1 97.38 129 VAL A N 1
ATOM 1065 C CA . VAL A 1 129 ? -3.693 20.75 22.703 1 97.38 129 VAL A CA 1
ATOM 1066 C C . VAL A 1 129 ? -2.971 19.969 21.609 1 97.38 129 VAL A C 1
ATOM 1068 O O . VAL A 1 129 ? -2.238 19.016 21.906 1 97.38 129 VAL A O 1
ATOM 1071 N N . VAL A 1 130 ? -3.242 20.406 20.359 1 97.5 130 VAL A N 1
ATOM 1072 C CA . VAL A 1 130 ? -2.564 19.812 19.203 1 97.5 130 VAL A CA 1
ATOM 1073 C C . VAL A 1 130 ? -2.037 20.922 18.297 1 97.5 130 VAL A C 1
ATOM 1075 O O . VAL A 1 130 ? -2.549 22.047 18.312 1 97.5 130 VAL A O 1
ATOM 1078 N N . LYS A 1 131 ? -1.052 20.562 17.516 1 98.19 131 LYS A N 1
ATOM 1079 C CA . LYS A 1 131 ? -0.469 21.531 16.578 1 98.19 131 LYS A CA 1
ATOM 1080 C C . LYS A 1 131 ? -0.903 21.234 15.141 1 98.19 131 LYS A C 1
ATOM 1082 O O . LYS A 1 131 ? -1.225 20.094 14.805 1 98.19 131 LYS A O 1
ATOM 1087 N N . VAL A 1 132 ? -0.819 22.219 14.312 1 98.44 132 VAL A N 1
ATOM 1088 C CA . VAL A 1 132 ? -1.142 22.078 12.891 1 98.44 132 VAL A CA 1
ATOM 1089 C C . VAL A 1 132 ? -0.224 21.031 12.258 1 98.44 132 VAL A C 1
ATOM 1091 O O . VA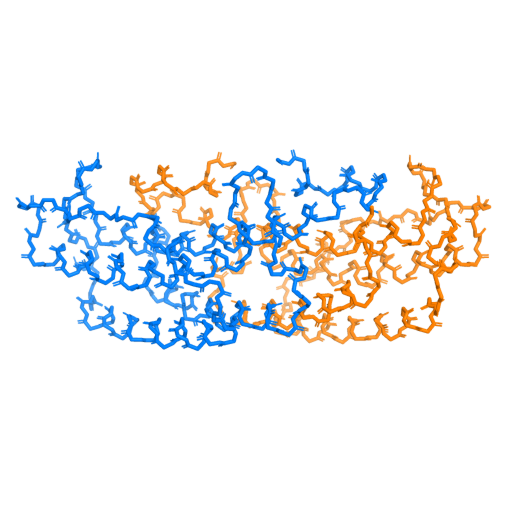L A 1 132 ? -0.683 20.172 11.516 1 98.44 132 VAL A O 1
ATOM 1094 N N . ARG A 1 133 ? 1.059 21.094 12.57 1 98.62 133 ARG A N 1
ATOM 1095 C CA . ARG A 1 133 ? 1.998 20.141 11.977 1 98.62 133 ARG A CA 1
ATOM 1096 C C . ARG A 1 133 ? 1.645 18.703 12.359 1 98.62 133 ARG A C 1
ATOM 1098 O O . ARG A 1 133 ? 1.828 17.781 11.555 1 98.62 133 ARG A O 1
ATOM 1105 N N . GLU A 1 134 ? 1.118 18.531 13.555 1 98.62 134 GLU A N 1
ATOM 1106 C CA . GLU A 1 134 ? 0.712 17.203 13.992 1 98.62 134 GLU A CA 1
ATOM 1107 C C . GLU A 1 134 ? -0.519 16.719 13.227 1 98.62 134 GLU A C 1
ATOM 1109 O O . GLU A 1 134 ? -0.609 15.547 12.859 1 98.62 134 GLU A O 1
ATOM 1114 N N . LEU A 1 135 ? -1.437 17.625 12.984 1 98.12 135 LEU A N 1
ATOM 1115 C CA . LEU A 1 135 ? -2.621 17.297 12.195 1 98.12 135 LEU A CA 1
ATOM 1116 C C . LEU A 1 135 ? -2.232 16.875 10.789 1 98.12 135 LEU A C 1
ATOM 1118 O O . LEU A 1 135 ? -2.73 15.859 10.281 1 98.12 135 LEU A O 1
ATOM 1122 N N . LEU A 1 136 ? -1.328 17.609 10.211 1 98.75 136 LEU A N 1
ATOM 1123 C CA . LEU A 1 136 ? -0.919 17.328 8.844 1 98.75 136 LEU A CA 1
ATOM 1124 C C . LEU A 1 136 ? -0.12 16.031 8.773 1 98.75 136 LEU A C 1
ATOM 1126 O O . LEU A 1 136 ? -0.267 15.258 7.828 1 98.75 136 LEU A O 1
ATOM 1130 N N . SER A 1 137 ? 0.681 15.789 9.781 1 98.81 137 SER A N 1
ATOM 1131 C CA . SER A 1 137 ? 1.376 14.508 9.867 1 98.81 137 SER A CA 1
ATOM 1132 C C . SER A 1 137 ? 0.39 13.352 9.984 1 98.81 137 SER A C 1
ATOM 1134 O O . SER A 1 137 ? 0.566 12.312 9.344 1 98.81 137 SER A O 1
ATOM 1136 N N . ALA A 1 138 ? -0.596 13.578 10.766 1 98.38 138 ALA A N 1
ATOM 1137 C CA . ALA A 1 138 ? -1.619 12.555 10.953 1 98.38 138 ALA A CA 1
ATOM 1138 C C . ALA A 1 138 ? -2.361 12.273 9.656 1 98.38 138 ALA A C 1
ATOM 1140 O O . ALA A 1 138 ? -2.738 11.133 9.383 1 98.38 138 ALA A O 1
ATOM 1141 N N . TRP A 1 139 ? -2.619 13.312 8.875 1 98.75 139 TRP A N 1
ATOM 1142 C CA . TRP A 1 139 ? -3.248 13.164 7.562 1 98.75 139 TRP A CA 1
ATOM 1143 C C . TRP A 1 139 ? -2.457 12.195 6.688 1 98.75 139 TRP A C 1
ATOM 1145 O O . TRP A 1 139 ? -3.016 11.234 6.148 1 98.75 139 TRP A O 1
ATOM 1155 N N . VAL A 1 140 ? -1.189 12.367 6.66 1 98.81 140 VAL A N 1
ATOM 1156 C CA . VAL A 1 140 ? -0.302 11.523 5.867 1 98.81 140 VAL A CA 1
ATOM 1157 C C . VAL A 1 140 ? -0.352 10.094 6.383 1 98.81 140 VAL A C 1
ATOM 1159 O O . VAL A 1 140 ? -0.593 9.156 5.617 1 98.81 140 VAL A O 1
ATOM 1162 N N . VAL A 1 141 ? -0.2 9.93 7.66 1 98.75 141 VAL A N 1
ATOM 1163 C CA . VAL A 1 141 ? -0.109 8.602 8.242 1 98.75 141 VAL A CA 1
ATOM 1164 C C . VAL A 1 141 ? -1.47 7.91 8.172 1 98.75 141 VAL A C 1
ATOM 1166 O O . VAL A 1 141 ? -1.547 6.695 7.973 1 98.75 141 VAL A O 1
ATOM 1169 N N . HIS A 1 142 ? -2.498 8.672 8.258 1 98.56 142 HIS A N 1
ATOM 1170 C CA . HIS A 1 142 ? -3.84 8.133 8.078 1 98.56 142 HIS A CA 1
ATOM 1171 C C . HIS A 1 142 ? -3.99 7.48 6.707 1 98.56 142 HIS A C 1
ATOM 1173 O O . HIS A 1 142 ? -4.477 6.352 6.602 1 98.56 142 HIS A O 1
ATOM 1179 N N . ASP A 1 143 ? -3.572 8.195 5.648 1 98.81 143 ASP A N 1
ATOM 1180 C CA . ASP A 1 143 ? -3.641 7.637 4.301 1 98.81 143 ASP A CA 1
ATOM 1181 C C . ASP A 1 143 ? -2.824 6.352 4.199 1 98.81 143 ASP A C 1
ATOM 1183 O O . ASP A 1 143 ? -3.293 5.352 3.648 1 98.81 143 ASP A O 1
ATOM 1187 N N . LEU A 1 144 ? -1.619 6.387 4.758 1 98.75 144 LEU A N 1
ATOM 1188 C CA . LEU A 1 144 ? -0.735 5.227 4.707 1 98.75 144 LEU A CA 1
ATOM 1189 C C . LEU A 1 144 ? -1.336 4.051 5.473 1 98.75 144 LEU A C 1
ATOM 1191 O O . LEU A 1 144 ? -1.227 2.902 5.039 1 98.75 144 LEU A O 1
ATOM 1195 N N . THR A 1 145 ? -2.021 4.305 6.586 1 98.31 145 THR A N 1
ATOM 1196 C CA . THR A 1 145 ? -2.699 3.285 7.375 1 98.31 145 THR A CA 1
ATOM 1197 C C . THR A 1 145 ? -3.758 2.57 6.543 1 98.31 145 THR A C 1
ATOM 1199 O O . THR A 1 145 ? -3.848 1.34 6.566 1 98.31 145 THR A O 1
ATOM 1202 N N . HIS A 1 146 ? -4.445 3.324 5.812 1 98.31 146 HIS A N 1
ATOM 1203 C CA . HIS A 1 146 ? -5.559 2.725 5.086 1 98.31 146 HIS A CA 1
ATOM 1204 C C . HIS A 1 146 ? -5.078 2.055 3.801 1 98.31 146 HIS A C 1
ATOM 1206 O O . HIS A 1 146 ? -5.672 1.073 3.348 1 98.31 146 HIS A O 1
ATOM 1212 N N . ILE A 1 147 ? -3.965 2.525 3.193 1 98.75 147 ILE A N 1
ATOM 1213 C CA . ILE A 1 147 ? -3.354 1.765 2.107 1 98.75 147 ILE A CA 1
ATOM 1214 C C . ILE A 1 147 ? -2.898 0.402 2.625 1 98.75 147 ILE A C 1
ATOM 1216 O O . ILE A 1 147 ? -3.137 -0.624 1.983 1 98.75 147 ILE A O 1
ATOM 1220 N N . ALA A 1 148 ? -2.268 0.396 3.82 1 98.12 148 ALA A N 1
ATOM 1221 C CA . ALA A 1 148 ? -1.857 -0.868 4.426 1 98.12 148 ALA A CA 1
ATOM 1222 C C . ALA A 1 148 ? -3.061 -1.771 4.68 1 98.12 148 ALA A C 1
ATOM 1224 O O . ALA A 1 148 ? -2.992 -2.982 4.465 1 98.12 148 ALA A O 1
ATOM 1225 N N . GLN A 1 149 ? -4.113 -1.195 5.125 1 97.44 149 GLN A N 1
ATOM 1226 C CA . GLN A 1 149 ? -5.336 -1.951 5.367 1 97.44 149 GLN A CA 1
ATOM 1227 C C . GLN A 1 149 ? -5.855 -2.586 4.082 1 97.44 149 GLN A C 1
ATOM 1229 O O . GLN A 1 149 ? -6.273 -3.746 4.082 1 97.44 149 GLN A O 1
ATOM 1234 N N . ILE A 1 150 ? -5.836 -1.832 3.025 1 98.5 150 ILE A N 1
ATOM 1235 C CA . ILE A 1 150 ? -6.309 -2.318 1.733 1 98.5 150 ILE A CA 1
ATOM 1236 C C . ILE A 1 150 ? -5.496 -3.545 1.317 1 98.5 150 ILE A C 1
ATOM 1238 O O . ILE A 1 150 ? -6.066 -4.59 0.992 1 98.5 150 ILE A O 1
ATOM 1242 N N . VAL A 1 151 ? -4.172 -3.482 1.396 1 98.31 151 VAL A N 1
ATOM 1243 C CA . VAL A 1 151 ? -3.371 -4.582 0.875 1 98.31 151 VAL A CA 1
ATOM 1244 C C . VAL A 1 151 ? -3.416 -5.762 1.848 1 98.31 151 VAL A C 1
ATOM 1246 O O . VAL A 1 151 ? -3.375 -6.922 1.431 1 98.31 151 VAL A O 1
ATOM 1249 N N . ARG A 1 152 ? -3.621 -5.48 3.119 1 97.56 152 ARG A N 1
ATOM 1250 C CA . ARG A 1 152 ? -3.84 -6.582 4.055 1 97.56 152 ARG A CA 1
ATOM 1251 C C . ARG A 1 152 ? -5.125 -7.332 3.723 1 97.56 152 ARG A C 1
ATOM 1253 O O . ARG A 1 152 ? -5.148 -8.562 3.727 1 97.56 152 ARG A O 1
ATOM 1260 N N . SER A 1 153 ? -6.16 -6.559 3.494 1 97.56 153 SER A N 1
ATOM 1261 C CA . SER A 1 153 ? -7.441 -7.164 3.143 1 97.56 153 SER A CA 1
ATOM 1262 C C . SER A 1 153 ? -7.32 -8.023 1.893 1 97.56 153 SER A C 1
ATOM 1264 O O . SER A 1 153 ? -7.836 -9.148 1.852 1 97.56 153 SER A O 1
ATOM 1266 N N . MET A 1 154 ? -6.613 -7.539 0.945 1 98.44 154 MET A N 1
ATOM 1267 C CA . MET A 1 154 ? -6.453 -8.266 -0.313 1 98.44 154 MET A CA 1
ATOM 1268 C C . MET A 1 154 ? -5.594 -9.508 -0.117 1 98.44 154 MET A C 1
ATOM 1270 O O . MET A 1 154 ? -5.902 -10.57 -0.665 1 98.44 154 MET A O 1
ATOM 1274 N N . ALA A 1 155 ? -4.559 -9.383 0.694 1 98.38 155 ALA A N 1
ATOM 1275 C CA . ALA A 1 155 ? -3.701 -10.531 0.971 1 98.38 155 ALA A CA 1
ATOM 1276 C C . ALA A 1 155 ? -4.48 -11.633 1.679 1 98.38 155 ALA A C 1
ATOM 1278 O O . ALA A 1 155 ? -4.324 -12.812 1.354 1 98.38 155 ALA A O 1
ATOM 1279 N N . LYS A 1 156 ? -5.285 -11.258 2.574 1 97.25 156 LYS A N 1
ATOM 1280 C CA . LYS A 1 156 ? -6.027 -12.219 3.389 1 97.25 156 LYS A CA 1
ATOM 1281 C C . LYS A 1 156 ? -6.945 -13.07 2.527 1 97.25 156 LYS A C 1
ATOM 1283 O O . LYS A 1 156 ? -7.297 -14.195 2.906 1 97.25 156 LYS A O 1
ATOM 1288 N N . ARG A 1 157 ? 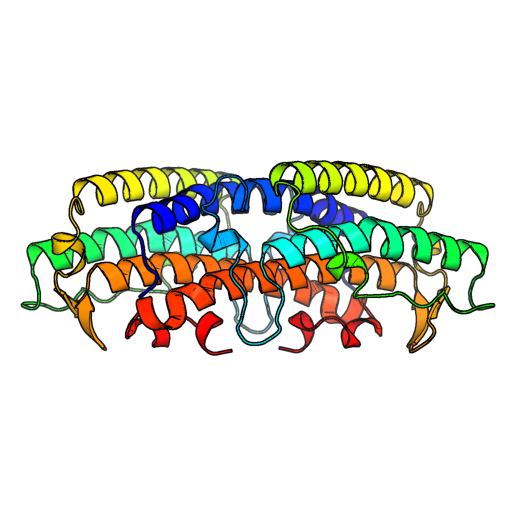-7.32 -12.547 1.402 1 96.94 157 ARG A N 1
ATOM 1289 C CA . ARG A 1 157 ? -8.141 -13.32 0.477 1 96.94 157 ARG A CA 1
ATOM 1290 C C . ARG A 1 157 ? -7.441 -14.617 0.083 1 96.94 157 ARG A C 1
ATOM 1292 O O . ARG A 1 157 ? -8.102 -15.625 -0.191 1 96.94 157 ARG A O 1
ATOM 1299 N N . TYR A 1 158 ? -6.09 -14.602 0.113 1 98 158 TYR A N 1
ATOM 1300 C CA . TYR A 1 158 ? -5.316 -15.758 -0.32 1 98 158 TYR A CA 1
ATOM 1301 C C . TYR A 1 158 ? -4.68 -16.469 0.872 1 98 158 TYR A C 1
ATOM 1303 O O . TYR A 1 158 ? -3.682 -17.172 0.723 1 98 158 TYR A O 1
ATOM 1311 N N . ASP A 1 159 ? -5.277 -16.297 2.057 1 97.12 159 ASP A N 1
ATOM 1312 C CA . ASP A 1 159 ? -4.719 -16.844 3.293 1 97.12 159 ASP A CA 1
ATOM 1313 C C . ASP A 1 159 ? -4.496 -18.344 3.18 1 97.12 159 ASP A C 1
ATOM 1315 O O . ASP A 1 159 ? -3.441 -18.859 3.57 1 97.12 159 ASP A O 1
ATOM 1319 N N . THR A 1 160 ? -5.438 -19.047 2.605 1 97.19 160 THR A N 1
ATOM 1320 C CA . THR A 1 160 ? -5.336 -20.5 2.486 1 97.19 160 THR A CA 1
ATOM 1321 C C . THR A 1 160 ? -4.727 -20.891 1.142 1 97.19 160 THR A C 1
ATOM 1323 O O . THR A 1 160 ? -4.07 -21.922 1.028 1 97.19 160 THR A O 1
ATOM 1326 N N . ASP A 1 161 ? -4.836 -20 0.184 1 98.44 161 ASP A N 1
ATOM 1327 C CA . ASP A 1 161 ? -4.43 -20.297 -1.184 1 98.44 161 ASP A CA 1
ATOM 1328 C C . ASP A 1 161 ? -2.91 -20.422 -1.292 1 98.44 161 ASP A C 1
ATOM 1330 O O . ASP A 1 161 ? -2.396 -21.156 -2.127 1 98.44 161 ASP A O 1
ATOM 1334 N N . VAL A 1 162 ? -2.205 -19.797 -0.419 1 98.44 162 VAL A N 1
ATOM 1335 C CA . VAL A 1 162 ? -0.751 -19.734 -0.513 1 98.44 162 VAL A CA 1
ATOM 1336 C C . VAL A 1 162 ? -0.136 -21.031 -0.018 1 98.44 162 VAL A C 1
ATOM 1338 O O . VAL A 1 162 ? 1.052 -21.281 -0.232 1 98.44 162 VAL A O 1
ATOM 1341 N N . GLY A 1 163 ? -0.911 -21.844 0.649 1 97.25 163 GLY A N 1
ATOM 1342 C CA . GLY A 1 163 ? -0.37 -23.094 1.174 1 97.25 163 GLY A CA 1
ATOM 1343 C C . GLY A 1 163 ? 0.789 -22.891 2.131 1 97.25 163 GLY A C 1
ATOM 1344 O O . GLY A 1 163 ? 0.717 -22.047 3.025 1 97.25 163 GLY A O 1
ATOM 1345 N N . PRO A 1 164 ? 1.777 -23.688 1.983 1 96.44 164 PRO A N 1
ATOM 1346 C CA . PRO A 1 164 ? 2.879 -23.656 2.949 1 96.44 164 PRO A CA 1
ATOM 1347 C C . PRO A 1 164 ? 3.693 -22.359 2.873 1 96.44 164 PRO A C 1
ATOM 1349 O O . PRO A 1 164 ? 4.465 -22.062 3.785 1 96.44 164 PRO A O 1
ATOM 1352 N N . TRP A 1 165 ? 3.523 -21.641 1.823 1 95.75 165 TRP A N 1
ATOM 1353 C CA . TRP A 1 165 ? 4.289 -20.406 1.659 1 95.75 165 TRP A CA 1
ATOM 1354 C C . TRP A 1 165 ? 3.891 -19.375 2.711 1 95.75 165 TRP A C 1
ATOM 1356 O O . TRP A 1 165 ? 4.578 -18.375 2.896 1 95.75 165 TRP A O 1
ATOM 1366 N N . LYS A 1 166 ? 2.814 -19.641 3.396 1 96.62 166 LYS A N 1
ATOM 1367 C CA . LYS A 1 166 ? 2.342 -18.719 4.438 1 96.62 166 LYS A CA 1
ATOM 1368 C C . LYS A 1 166 ? 3.441 -18.422 5.449 1 96.62 166 LYS A C 1
ATOM 1370 O O . LYS A 1 166 ? 3.5 -17.328 6.008 1 96.62 166 LYS A O 1
ATOM 1375 N N . GLU A 1 167 ? 4.344 -19.297 5.547 1 94 167 GLU A N 1
ATOM 1376 C CA . GLU A 1 167 ? 5.449 -19.172 6.492 1 94 167 GLU A CA 1
ATOM 1377 C C . GLU A 1 167 ? 6.305 -17.953 6.188 1 94 167 GLU A C 1
ATOM 1379 O O . GLU A 1 167 ? 6.883 -17.344 7.098 1 94 167 GLU A O 1
ATOM 1384 N N . TYR A 1 168 ? 6.285 -17.5 4.91 1 92.75 168 TYR A N 1
ATOM 1385 C CA . TYR A 1 168 ? 7.184 -16.438 4.492 1 92.75 168 TYR A CA 1
ATOM 1386 C C . TYR A 1 168 ? 6.418 -15.141 4.238 1 92.75 168 TYR A C 1
ATOM 1388 O O . TYR A 1 168 ? 6.992 -14.148 3.799 1 92.75 168 TYR A O 1
ATOM 1396 N N . LEU A 1 169 ? 5.137 -15.195 4.48 1 96.62 169 LEU A N 1
ATOM 1397 C CA . LEU A 1 169 ? 4.273 -14.07 4.152 1 96.62 169 LEU A CA 1
ATOM 1398 C C . LEU A 1 169 ? 3.721 -13.422 5.414 1 96.62 169 LEU A C 1
ATOM 1400 O O . LEU A 1 169 ? 2.588 -13.695 5.816 1 96.62 169 LEU A O 1
ATOM 1404 N N . GLY A 1 170 ? 4.477 -12.531 5.914 1 94.06 170 GLY A N 1
ATOM 1405 C CA . GLY A 1 170 ? 4.191 -11.93 7.207 1 94.06 170 GLY A CA 1
ATOM 1406 C C . GLY A 1 170 ? 2.859 -11.211 7.25 1 94.06 170 GLY A C 1
ATOM 1407 O O . GLY A 1 170 ? 2.227 -11.125 8.305 1 94.06 170 GLY A O 1
ATOM 1408 N N . ILE A 1 171 ? 2.402 -10.766 6.164 1 96 171 ILE A N 1
ATOM 1409 C CA . ILE A 1 171 ? 1.169 -9.992 6.094 1 96 171 ILE A CA 1
ATOM 1410 C C . ILE A 1 171 ? -0.015 -10.875 6.492 1 96 171 ILE A C 1
ATOM 1412 O O . ILE A 1 171 ? -1.074 -10.367 6.867 1 96 171 ILE A O 1
ATOM 1416 N N . LEU A 1 172 ? 0.148 -12.188 6.414 1 95.75 172 LEU A N 1
ATOM 1417 C CA . LEU A 1 172 ? -0.935 -13.117 6.711 1 95.75 172 LEU A CA 1
ATOM 1418 C C . LEU A 1 172 ? -0.893 -13.555 8.172 1 95.75 172 LEU A C 1
ATOM 1420 O O . LEU A 1 172 ? -1.81 -14.227 8.648 1 95.75 172 LEU A O 1
ATOM 1424 N N . ASN A 1 173 ? 0.168 -13.234 8.898 1 83.69 173 ASN A N 1
ATOM 1425 C CA . ASN A 1 173 ? 0.344 -13.688 10.273 1 83.69 173 ASN A CA 1
ATOM 1426 C C . ASN A 1 173 ? -0.13 -12.641 11.273 1 83.69 173 ASN A C 1
ATOM 1428 O O . ASN A 1 173 ? -0.021 -12.836 12.484 1 83.69 173 ASN A O 1
ATOM 1432 N N . ASP A 1 174 ? -0.583 -11.539 10.781 1 64.38 174 ASP A N 1
ATOM 1433 C CA . ASP A 1 174 ? -1.057 -10.5 11.688 1 64.38 174 ASP A CA 1
ATOM 1434 C C . ASP A 1 174 ? -2.561 -10.625 11.93 1 64.38 174 ASP A C 1
ATOM 1436 O O . ASP A 1 174 ? -3.305 -11.039 11.031 1 64.38 174 ASP A O 1
ATOM 1440 N N . MET B 1 1 ? -10.844 -22.125 -1.513 1 84.31 1 MET B N 1
ATOM 1441 C CA . MET B 1 1 ? -9.82 -21.531 -2.375 1 84.31 1 MET B CA 1
ATOM 1442 C C . MET B 1 1 ? -10.391 -20.391 -3.191 1 84.31 1 MET B C 1
ATOM 1444 O O . MET B 1 1 ? -11.492 -20.484 -3.734 1 84.31 1 MET B O 1
ATOM 1448 N N . ASN B 1 2 ? -9.75 -19.266 -3.162 1 94.69 2 ASN B N 1
ATOM 1449 C CA . ASN B 1 2 ? -10.25 -18.062 -3.811 1 94.69 2 ASN B CA 1
ATOM 1450 C C . ASN B 1 2 ? -9.453 -17.734 -5.07 1 94.69 2 ASN B C 1
ATOM 1452 O O . ASN B 1 2 ? -9.867 -16.891 -5.867 1 94.69 2 ASN B O 1
ATOM 1456 N N . PHE B 1 3 ? -8.445 -18.516 -5.27 1 97.69 3 PHE B N 1
ATOM 1457 C CA . PHE B 1 3 ? -7.504 -18.156 -6.324 1 97.69 3 PHE B CA 1
ATOM 1458 C C . PHE B 1 3 ? -8.133 -18.359 -7.699 1 97.69 3 PHE B C 1
ATOM 1460 O O . PHE B 1 3 ? -8.641 -19.438 -8 1 97.69 3 PHE B O 1
ATOM 1467 N N . GLN B 1 4 ? -8.086 -17.359 -8.461 1 96.94 4 GLN B N 1
ATOM 1468 C CA . GLN B 1 4 ? -8.367 -17.359 -9.891 1 96.94 4 GLN B CA 1
ATOM 1469 C C . GLN B 1 4 ? -7.238 -16.703 -10.68 1 96.94 4 GLN B C 1
ATOM 1471 O O . GLN B 1 4 ? -6.875 -15.562 -10.414 1 96.94 4 GLN B O 1
ATOM 1476 N N . MET B 1 5 ? -6.766 -17.438 -11.688 1 97.12 5 MET B N 1
ATOM 1477 C CA . MET B 1 5 ? -5.59 -17 -12.438 1 97.12 5 MET B CA 1
ATOM 1478 C C . MET B 1 5 ? -5.809 -15.602 -13.016 1 97.12 5 MET B C 1
ATOM 1480 O O . MET B 1 5 ? -4.949 -14.734 -12.883 1 97.12 5 MET B O 1
ATOM 1484 N N . ASN B 1 6 ? -6.953 -15.406 -13.609 1 96.69 6 ASN B N 1
ATOM 1485 C CA . ASN B 1 6 ? -7.23 -14.117 -14.234 1 96.69 6 ASN B CA 1
ATOM 1486 C C . ASN B 1 6 ? -7.242 -12.984 -13.211 1 96.69 6 ASN B C 1
ATOM 1488 O O . ASN B 1 6 ? -6.754 -11.891 -13.492 1 96.69 6 ASN B O 1
ATOM 1492 N N . GLU B 1 7 ? -7.766 -13.227 -12.031 1 97.88 7 GLU B N 1
ATOM 1493 C CA . GLU B 1 7 ? -7.809 -12.211 -10.992 1 97.88 7 GLU B CA 1
ATOM 1494 C C . GLU B 1 7 ? -6.422 -11.945 -10.414 1 97.88 7 GLU B C 1
ATOM 1496 O O . GLU B 1 7 ? -6.082 -10.805 -10.094 1 97.88 7 GLU B O 1
ATOM 1501 N N . ALA B 1 8 ? -5.641 -12.992 -10.258 1 98.31 8 ALA B N 1
ATOM 1502 C CA . ALA B 1 8 ? -4.266 -12.828 -9.805 1 98.31 8 ALA B CA 1
ATOM 1503 C C . ALA B 1 8 ? -3.463 -11.969 -10.773 1 98.31 8 ALA B C 1
ATOM 1505 O O . ALA B 1 8 ? -2.736 -11.062 -10.352 1 98.31 8 ALA B O 1
ATOM 1506 N N . ILE B 1 9 ? -3.664 -12.234 -12.031 1 98.44 9 ILE B N 1
ATOM 1507 C CA . ILE B 1 9 ? -2.928 -11.523 -13.07 1 98.44 9 ILE B CA 1
ATOM 1508 C C . ILE B 1 9 ? -3.344 -10.055 -13.086 1 98.44 9 ILE B C 1
ATOM 1510 O O . ILE B 1 9 ? -2.51 -9.172 -13.273 1 98.44 9 ILE B O 1
ATOM 1514 N N . GLN B 1 10 ? -4.621 -9.734 -12.859 1 98.38 10 GLN B N 1
ATOM 1515 C CA . GLN B 1 10 ? -5.086 -8.352 -12.789 1 98.38 10 GLN B CA 1
ATOM 1516 C C . GLN B 1 10 ? -4.266 -7.547 -11.789 1 98.38 10 GLN B C 1
ATOM 1518 O O . GLN B 1 10 ? -3.85 -6.426 -12.078 1 98.38 10 GLN B O 1
ATOM 1523 N N . LEU B 1 11 ? -4.012 -8.141 -10.641 1 98.31 11 LEU B N 1
ATOM 1524 C CA . LEU B 1 11 ? -3.301 -7.445 -9.578 1 98.31 11 LEU B CA 1
ATOM 1525 C C . LEU B 1 11 ? -1.812 -7.34 -9.891 1 98.31 11 LEU B C 1
ATOM 1527 O O . LEU B 1 11 ? -1.217 -6.27 -9.758 1 98.31 11 LEU B O 1
ATOM 1531 N N . LEU B 1 12 ? -1.259 -8.445 -10.352 1 98.75 12 LEU B N 1
ATOM 1532 C CA . LEU B 1 12 ? 0.169 -8.477 -10.656 1 98.75 12 LEU B CA 1
ATOM 1533 C C . LEU B 1 12 ? 0.509 -7.492 -11.766 1 98.75 12 LEU B C 1
ATOM 1535 O O . LEU B 1 12 ? 1.575 -6.875 -11.75 1 98.75 12 LEU B O 1
ATOM 1539 N N . GLU B 1 13 ? -0.417 -7.301 -12.68 1 98.38 13 GLU B N 1
ATOM 1540 C CA . GLU B 1 13 ? -0.203 -6.398 -13.805 1 98.38 13 GLU B CA 1
ATOM 1541 C C . GLU B 1 13 ? -0.139 -4.945 -13.344 1 98.38 13 GLU B C 1
ATOM 1543 O O . GLU B 1 13 ? 0.587 -4.133 -13.922 1 98.38 13 GLU B O 1
ATOM 1548 N N . ARG B 1 14 ? -0.747 -4.609 -12.328 1 98.44 14 ARG B N 1
ATOM 1549 C CA . ARG B 1 14 ? -0.928 -3.227 -11.898 1 98.44 14 ARG B CA 1
ATOM 1550 C C . ARG B 1 14 ? 0.145 -2.818 -10.898 1 98.44 14 ARG B C 1
ATOM 1552 O O . ARG B 1 14 ? 0.438 -1.631 -10.742 1 98.44 14 ARG B O 1
ATOM 1559 N N . THR B 1 15 ? 0.772 -3.795 -10.242 1 98.69 15 THR B N 1
ATOM 1560 C CA . THR B 1 15 ? 1.625 -3.535 -9.086 1 98.69 15 THR B CA 1
ATOM 1561 C C . THR B 1 15 ? 2.803 -2.645 -9.477 1 98.69 15 THR B C 1
ATOM 1563 O O . THR B 1 15 ? 3.059 -1.628 -8.828 1 98.69 15 THR B O 1
ATOM 1566 N N . PRO B 1 16 ? 3.506 -2.912 -10.609 1 98.75 16 PRO B N 1
ATOM 1567 C CA . PRO B 1 16 ? 4.668 -2.074 -10.922 1 98.75 16 PRO B CA 1
ATOM 1568 C C . PRO B 1 16 ? 4.289 -0.623 -11.203 1 98.75 16 PRO B C 1
ATOM 1570 O O . PRO B 1 16 ? 4.926 0.298 -10.688 1 98.75 16 PRO B O 1
ATOM 1573 N N . LYS B 1 17 ? 3.211 -0.409 -11.984 1 98.62 17 LYS B N 1
ATOM 1574 C CA . LYS B 1 17 ? 2.793 0.955 -12.297 1 98.62 17 LYS B CA 1
ATOM 1575 C C . LYS B 1 17 ? 2.283 1.672 -11.047 1 98.62 17 LYS B C 1
ATOM 1577 O O . LYS B 1 17 ? 2.49 2.877 -10.891 1 98.62 17 LYS B O 1
ATOM 1582 N N . THR B 1 18 ? 1.619 0.951 -10.211 1 98.75 18 THR B N 1
ATOM 1583 C CA . THR B 1 18 ? 1.123 1.52 -8.961 1 98.75 18 THR B CA 1
ATOM 1584 C C . THR B 1 18 ? 2.275 2.045 -8.109 1 98.75 18 THR B C 1
ATOM 1586 O O . THR B 1 18 ? 2.227 3.174 -7.617 1 98.75 18 THR B O 1
ATOM 1589 N N . LEU B 1 19 ? 3.338 1.233 -7.984 1 98.81 19 LEU B N 1
ATOM 1590 C CA . LEU B 1 19 ? 4.492 1.652 -7.195 1 98.81 19 LEU B CA 1
ATOM 1591 C C . LEU B 1 19 ? 5.188 2.844 -7.84 1 98.81 19 LEU B C 1
ATOM 1593 O O . LEU B 1 19 ? 5.664 3.742 -7.145 1 98.81 19 LEU B O 1
ATOM 1597 N N . GLU B 1 20 ? 5.207 2.85 -9.141 1 98.75 20 GLU B N 1
ATOM 1598 C CA . GLU B 1 20 ? 5.797 3.982 -9.844 1 98.75 20 GLU B CA 1
ATOM 1599 C C . GLU B 1 20 ? 5.039 5.273 -9.547 1 98.75 20 GLU B C 1
ATOM 1601 O O . GLU B 1 20 ? 5.641 6.277 -9.156 1 98.75 20 GLU B O 1
ATOM 1606 N N . VAL B 1 21 ? 3.748 5.266 -9.641 1 98.62 21 VAL B N 1
ATOM 1607 C CA . VAL B 1 21 ? 2.914 6.441 -9.43 1 98.62 21 VAL B CA 1
ATOM 1608 C C . VAL B 1 21 ? 3.039 6.91 -7.98 1 98.62 21 VAL B C 1
ATOM 1610 O O . VAL B 1 21 ? 3.088 8.109 -7.711 1 98.62 21 VAL B O 1
ATOM 1613 N N . PHE B 1 22 ? 3.182 6 -7.078 1 98.69 22 PHE B N 1
ATOM 1614 C CA . PHE B 1 22 ? 3.207 6.285 -5.648 1 98.69 22 PHE B CA 1
ATOM 1615 C C . PHE B 1 22 ? 4.543 6.891 -5.238 1 98.69 22 PHE B C 1
ATOM 1617 O O . PHE B 1 22 ? 4.586 7.828 -4.438 1 98.69 22 PHE B O 1
ATOM 1624 N N . LEU B 1 23 ? 5.641 6.414 -5.875 1 98.62 23 LEU B N 1
ATOM 1625 C CA . LEU B 1 23 ? 6.953 6.68 -5.289 1 98.62 23 LEU B CA 1
ATOM 1626 C C . LEU B 1 23 ? 7.758 7.621 -6.18 1 98.62 23 LEU B C 1
ATOM 1628 O O . LEU B 1 23 ? 8.648 8.328 -5.695 1 98.62 23 LEU B O 1
ATOM 1632 N N . GLU B 1 24 ? 7.422 7.57 -7.465 1 97.19 24 GLU B N 1
ATOM 1633 C CA . GLU B 1 24 ? 8.234 8.375 -8.367 1 97.19 24 GLU B CA 1
ATOM 1634 C C . GLU B 1 24 ? 8.078 9.867 -8.078 1 97.19 24 GLU B C 1
ATOM 1636 O O . GLU B 1 24 ? 6.957 10.352 -7.906 1 97.19 24 GLU B O 1
ATOM 1641 N N . GLY B 1 25 ? 9.164 10.57 -7.992 1 95.38 25 GLY B N 1
ATOM 1642 C CA . GLY B 1 25 ? 9.156 12.016 -7.824 1 95.38 25 GLY B CA 1
ATOM 1643 C C . GLY B 1 25 ? 9.148 12.445 -6.371 1 95.38 25 GLY B C 1
ATOM 1644 O O . GLY B 1 25 ? 9.25 13.633 -6.066 1 95.38 25 GLY B O 1
ATOM 1645 N N . LEU B 1 26 ? 9.055 11.5 -5.445 1 97.62 26 LEU B N 1
ATOM 1646 C CA . LEU B 1 26 ? 9.148 11.828 -4.027 1 97.62 26 LEU B CA 1
ATOM 1647 C C . LEU B 1 26 ? 10.57 12.219 -3.654 1 97.62 26 LEU B C 1
ATOM 1649 O O . LEU B 1 26 ? 11.531 11.805 -4.316 1 97.62 26 LEU B O 1
ATOM 1653 N N . SER B 1 27 ? 10.68 13 -2.582 1 96.81 27 SER B N 1
ATOM 1654 C CA . SER B 1 27 ? 11.984 13.336 -2.023 1 96.81 27 SER B CA 1
ATOM 1655 C C . SER B 1 27 ? 12.727 12.086 -1.55 1 96.81 27 SER B C 1
ATOM 1657 O O . SER B 1 27 ? 12.102 11.094 -1.179 1 96.81 27 SER B O 1
ATOM 1659 N N . ASP B 1 28 ? 14.039 12.156 -1.531 1 94.81 28 ASP B N 1
ATOM 1660 C CA . ASP B 1 28 ? 14.883 11.039 -1.121 1 94.81 28 ASP B CA 1
ATOM 1661 C C . ASP B 1 28 ? 14.547 10.586 0.299 1 94.81 28 ASP B C 1
ATOM 1663 O O . ASP B 1 28 ? 14.672 9.406 0.628 1 94.81 28 ASP B O 1
ATOM 1667 N N . SER B 1 29 ? 14.078 11.477 1.068 1 95.81 29 SER B N 1
ATOM 1668 C CA . SER B 1 29 ? 13.742 11.164 2.453 1 95.81 29 SER B CA 1
ATOM 1669 C C . SER B 1 29 ? 12.641 10.109 2.527 1 95.81 29 SER B C 1
ATOM 1671 O O . SER B 1 29 ? 12.633 9.281 3.445 1 95.81 29 SER B O 1
ATOM 1673 N N . TRP B 1 30 ? 11.812 10.055 1.514 1 97.38 30 TRP B N 1
ATOM 1674 C CA . TRP B 1 30 ? 10.773 9.031 1.463 1 97.38 30 TRP B CA 1
ATOM 1675 C C . TRP B 1 30 ? 11.352 7.691 1.001 1 97.38 30 TRP B C 1
ATOM 1677 O O . TRP B 1 30 ? 11.031 6.645 1.564 1 97.38 30 TRP B O 1
ATOM 1687 N N . HIS B 1 31 ? 12.227 7.758 0.034 1 96.62 31 HIS B N 1
ATOM 1688 C CA . HIS B 1 31 ? 12.789 6.539 -0.538 1 96.62 31 HIS B CA 1
ATOM 1689 C C . HIS B 1 31 ? 13.703 5.832 0.459 1 96.62 31 HIS B C 1
ATOM 1691 O O . HIS B 1 31 ? 13.867 4.609 0.396 1 96.62 31 HIS B O 1
ATOM 1697 N N . GLN B 1 32 ? 14.172 6.609 1.407 1 95.12 32 GLN B N 1
ATOM 1698 C CA . GLN B 1 32 ? 15.188 6.074 2.314 1 95.12 32 GLN B CA 1
ATOM 1699 C C . GLN B 1 32 ? 14.57 5.695 3.66 1 95.12 32 GLN B C 1
ATOM 1701 O O . GLN B 1 32 ? 15.281 5.254 4.566 1 95.12 32 GLN B O 1
ATOM 1706 N N . CYS B 1 33 ? 13.234 5.754 3.742 1 95.44 33 CYS B N 1
ATOM 1707 C CA . CYS B 1 33 ? 12.547 5.336 4.961 1 95.44 33 CYS B CA 1
ATOM 1708 C C . CYS B 1 33 ? 12.68 3.834 5.176 1 95.44 33 CYS B C 1
ATOM 1710 O O . CYS B 1 33 ? 12.742 3.068 4.211 1 95.44 33 CYS B O 1
ATOM 1712 N N . ASN B 1 34 ? 12.742 3.516 6.43 1 95.75 34 ASN B N 1
ATOM 1713 C CA . ASN B 1 34 ? 12.672 2.121 6.855 1 95.75 34 ASN B CA 1
ATOM 1714 C C . ASN B 1 34 ? 11.938 1.975 8.188 1 95.75 34 ASN B C 1
ATOM 1716 O O . ASN B 1 34 ? 11.445 2.959 8.742 1 95.75 34 ASN B O 1
ATOM 1720 N N . GLU B 1 35 ? 11.797 0.824 8.672 1 94 35 GLU B N 1
ATOM 1721 C CA . GLU B 1 35 ? 11 0.591 9.875 1 94 35 GLU B CA 1
ATOM 1722 C C . GLU B 1 35 ? 11.883 0.544 11.117 1 94 35 GLU B C 1
ATOM 1724 O O . GLU B 1 35 ? 11.445 0.093 12.18 1 94 35 GLU B O 1
ATOM 1729 N N . GLY B 1 36 ? 13.109 1.028 10.984 1 89 36 GLY B N 1
ATOM 1730 C CA . GLY B 1 36 ? 14.047 0.995 12.094 1 89 36 GLY B CA 1
ATOM 1731 C C . GLY B 1 36 ? 15 -0.18 12.031 1 89 36 GLY B C 1
ATOM 1732 O O . GLY B 1 36 ? 14.773 -1.137 11.289 1 89 36 GLY B O 1
ATOM 1733 N N . TYR B 1 37 ? 16.016 -0.092 12.742 1 83.88 37 TYR B N 1
ATOM 1734 C CA . TYR B 1 37 ? 17.047 -1.124 12.859 1 83.88 37 TYR B CA 1
ATOM 1735 C C . TYR B 1 37 ? 17.578 -1.518 11.492 1 83.88 37 TYR B C 1
ATOM 1737 O O . TYR B 1 37 ? 17.922 -0.654 10.68 1 83.88 37 TYR B O 1
ATOM 1745 N N . GLU B 1 38 ? 17.75 -2.789 11.203 1 88.25 38 GLU B N 1
ATOM 1746 C CA . GLU B 1 38 ? 18.344 -3.312 9.977 1 88.25 38 GLU B CA 1
ATOM 1747 C C . GLU B 1 38 ? 17.266 -3.768 9 1 88.25 38 GLU B C 1
ATOM 1749 O O . GLU B 1 38 ? 17.406 -4.812 8.359 1 88.25 38 GLU B O 1
ATOM 1754 N N . THR B 1 39 ? 16.219 -2.867 8.969 1 92.75 39 THR B N 1
ATOM 1755 C CA . THR B 1 39 ? 15.203 -3.197 7.98 1 92.75 39 THR B CA 1
ATOM 1756 C C . THR B 1 39 ? 15.492 -2.508 6.648 1 92.75 39 THR B C 1
ATOM 1758 O O . THR B 1 39 ? 16.375 -1.654 6.566 1 92.75 39 THR B O 1
ATOM 1761 N N . TRP B 1 40 ? 14.828 -2.883 5.648 1 94.88 40 TRP B N 1
ATOM 1762 C CA . TRP B 1 40 ? 15.047 -2.383 4.297 1 94.88 40 TRP B CA 1
ATOM 1763 C C . TRP B 1 40 ? 14.414 -1.009 4.113 1 94.88 40 TRP B C 1
ATOM 1765 O O . TRP B 1 40 ? 13.32 -0.753 4.617 1 94.88 40 TRP B O 1
ATOM 1775 N N . THR B 1 41 ? 15.078 -0.201 3.35 1 96.44 41 THR B N 1
ATOM 1776 C CA . THR B 1 41 ? 14.477 1.053 2.904 1 96.44 41 THR B CA 1
ATOM 1777 C C . THR B 1 41 ? 13.414 0.797 1.841 1 96.44 41 THR B C 1
ATOM 1779 O O . THR B 1 41 ? 13.352 -0.293 1.27 1 96.44 41 THR B O 1
ATOM 1782 N N . VAL B 1 42 ? 12.633 1.805 1.634 1 97.62 42 VAL B N 1
ATOM 1783 C CA . VAL B 1 42 ? 11.633 1.736 0.575 1 97.62 42 VAL B CA 1
ATOM 1784 C C . VAL B 1 42 ? 12.305 1.376 -0.748 1 97.62 42 VAL B C 1
ATOM 1786 O O . VAL B 1 42 ? 11.812 0.521 -1.489 1 97.62 42 VAL B O 1
ATOM 1789 N N . TYR B 1 43 ? 13.414 1.982 -1.021 1 96.5 43 TYR B N 1
ATOM 1790 C CA . TYR B 1 43 ? 14.172 1.697 -2.236 1 96.5 43 TYR B CA 1
ATOM 1791 C C . TYR B 1 43 ? 14.594 0.233 -2.285 1 96.5 43 TYR B C 1
ATOM 1793 O O . TYR B 1 43 ? 14.414 -0.435 -3.307 1 96.5 43 TYR B O 1
ATOM 1801 N N . GLU B 1 44 ? 15.078 -0.25 -1.2 1 95.88 44 GLU B N 1
ATOM 1802 C CA . GLU B 1 44 ? 15.562 -1.625 -1.149 1 95.88 44 GLU B CA 1
ATOM 1803 C C . GLU B 1 44 ? 14.414 -2.621 -1.317 1 95.88 44 GLU B C 1
ATOM 1805 O O . GLU B 1 44 ? 14.602 -3.689 -1.904 1 95.88 44 GLU B O 1
ATOM 1810 N N . VAL B 1 45 ? 13.266 -2.262 -0.861 1 97.31 45 VAL B N 1
ATOM 1811 C CA . VAL B 1 45 ? 12.094 -3.115 -1.06 1 97.31 45 VAL B CA 1
ATOM 1812 C C . VAL B 1 45 ? 11.766 -3.203 -2.547 1 97.31 45 VAL B C 1
ATOM 1814 O O . VAL B 1 45 ? 11.461 -4.285 -3.061 1 97.31 45 VAL B O 1
ATOM 1817 N N . VAL B 1 46 ? 11.836 -2.094 -3.27 1 97.62 46 VAL B N 1
ATOM 1818 C CA . VAL B 1 46 ? 11.578 -2.088 -4.707 1 97.62 46 VAL B CA 1
ATOM 1819 C C . VAL B 1 46 ? 12.594 -2.98 -5.414 1 97.62 46 VAL B C 1
ATOM 1821 O O . VAL B 1 46 ? 12.234 -3.783 -6.277 1 97.62 46 VAL B O 1
ATOM 1824 N N . VAL B 1 47 ? 13.797 -2.904 -5 1 96.56 47 VAL B N 1
ATOM 1825 C CA . VAL B 1 47 ? 14.859 -3.719 -5.59 1 96.56 47 VAL B CA 1
ATOM 1826 C C . VAL B 1 47 ? 14.586 -5.195 -5.316 1 96.56 47 VAL B C 1
ATOM 1828 O O . VAL B 1 47 ? 14.773 -6.039 -6.199 1 96.56 47 VAL B O 1
ATOM 1831 N N . HIS B 1 48 ? 14.102 -5.508 -4.145 1 96.56 48 HIS B N 1
ATOM 1832 C CA . HIS B 1 48 ? 13.766 -6.883 -3.795 1 96.56 48 HIS B CA 1
ATOM 1833 C C . HIS B 1 48 ? 12.672 -7.434 -4.699 1 96.56 48 HIS B C 1
ATOM 1835 O O . HIS B 1 48 ? 12.742 -8.578 -5.145 1 96.56 48 HIS B O 1
ATOM 1841 N N . LEU B 1 49 ? 11.695 -6.629 -4.957 1 97.62 49 LEU B N 1
ATOM 1842 C CA . LEU B 1 49 ? 10.609 -7.059 -5.836 1 97.62 49 LEU B CA 1
ATOM 1843 C C . LEU B 1 49 ? 11.141 -7.387 -7.227 1 97.62 49 LEU B C 1
ATOM 1845 O O . LEU B 1 49 ? 10.719 -8.367 -7.844 1 97.62 49 LEU B O 1
ATOM 1849 N N . ILE B 1 50 ? 12.07 -6.594 -7.68 1 97.06 50 ILE B N 1
ATOM 1850 C CA . ILE B 1 50 ? 12.664 -6.785 -9 1 97.06 50 ILE B CA 1
ATOM 1851 C C . ILE B 1 50 ? 13.492 -8.07 -9.008 1 97.06 50 ILE B C 1
ATOM 1853 O O . ILE B 1 50 ? 13.406 -8.867 -9.938 1 97.06 50 ILE B O 1
ATOM 1857 N N . GLU B 1 51 ? 14.227 -8.25 -7.941 1 94.88 51 GLU B N 1
ATOM 1858 C CA . GLU B 1 51 ? 15.039 -9.461 -7.848 1 94.88 51 GLU B CA 1
ATOM 1859 C C . GLU B 1 51 ? 14.156 -10.711 -7.816 1 94.88 51 GLU B C 1
ATOM 1861 O O . GLU B 1 51 ? 14.477 -11.719 -8.453 1 94.88 51 GLU B O 1
ATOM 1866 N N . ALA B 1 52 ? 13.102 -10.625 -7.102 1 95.44 52 ALA B N 1
ATOM 1867 C CA . ALA B 1 52 ? 12.172 -11.75 -7.051 1 95.44 52 ALA B CA 1
ATOM 1868 C C . ALA B 1 52 ? 11.578 -12.031 -8.43 1 95.44 52 ALA B C 1
ATOM 1870 O O . ALA B 1 52 ? 11.344 -13.188 -8.781 1 95.44 52 ALA B O 1
ATOM 1871 N N . GLU B 1 53 ? 11.328 -10.977 -9.211 1 96.06 53 GLU B N 1
ATOM 1872 C CA . GLU B 1 53 ? 10.836 -11.133 -10.578 1 96.06 53 GLU B CA 1
ATOM 1873 C C . GLU B 1 53 ? 11.828 -11.914 -11.43 1 96.06 53 GLU B C 1
ATOM 1875 O O . GLU B 1 53 ? 11.43 -12.688 -12.305 1 96.06 53 GLU B O 1
ATOM 1880 N N . LYS B 1 54 ? 13.055 -11.75 -11.141 1 94.88 54 LYS B N 1
ATOM 1881 C CA . LYS B 1 54 ? 14.109 -12.352 -11.953 1 94.88 54 LYS B CA 1
ATOM 1882 C C . LYS B 1 54 ? 14.336 -13.812 -11.555 1 94.88 54 LYS B C 1
ATOM 1884 O O . LYS B 1 54 ? 14.617 -14.656 -12.406 1 94.88 54 LYS B O 1
ATOM 1889 N N . THR B 1 55 ? 14.117 -14.117 -10.266 1 92.94 55 THR B N 1
ATOM 1890 C CA . THR B 1 55 ? 14.766 -15.344 -9.812 1 92.94 55 THR B CA 1
ATOM 1891 C C . THR B 1 55 ? 13.742 -16.281 -9.164 1 92.94 55 THR B C 1
ATOM 1893 O O . THR B 1 55 ? 14.008 -17.469 -8.992 1 92.94 55 THR B O 1
ATOM 1896 N N . ASN B 1 56 ? 12.609 -15.758 -8.867 1 93.94 56 ASN B N 1
ATOM 1897 C CA . ASN B 1 56 ? 11.758 -16.547 -7.988 1 93.94 56 ASN B CA 1
ATOM 1898 C C . ASN B 1 56 ? 10.586 -17.172 -8.75 1 93.94 56 ASN B C 1
ATOM 1900 O O . ASN B 1 56 ? 10.484 -18.391 -8.844 1 93.94 56 ASN B O 1
ATOM 1904 N N . TRP B 1 57 ? 9.781 -16.484 -9.477 1 96.62 57 TRP B N 1
ATOM 1905 C CA . TRP B 1 57 ? 8.438 -16.891 -9.852 1 96.62 57 TRP B CA 1
ATOM 1906 C C . TRP B 1 57 ? 8.453 -17.781 -11.086 1 96.62 57 TRP B C 1
ATOM 1908 O O . TRP B 1 57 ? 8.266 -18.984 -10.984 1 96.62 57 TRP B O 1
ATOM 1918 N N . ILE B 1 58 ? 8.883 -17.203 -12.195 1 97.44 58 ILE B N 1
ATOM 1919 C CA . ILE B 1 58 ? 8.852 -17.969 -13.438 1 97.44 58 ILE B CA 1
ATOM 1920 C C . ILE B 1 58 ? 9.891 -19.094 -13.383 1 97.44 58 ILE B C 1
ATOM 1922 O O . ILE B 1 58 ? 9.609 -20.219 -13.773 1 97.44 58 ILE B O 1
ATOM 1926 N N . PRO B 1 59 ? 11.094 -18.812 -12.805 1 95.62 59 PRO B N 1
ATOM 1927 C CA . PRO B 1 59 ? 12.047 -19.906 -12.695 1 95.62 59 PRO B CA 1
ATOM 1928 C C . PRO B 1 59 ? 11.516 -21.078 -11.875 1 95.62 59 PRO B C 1
ATOM 1930 O O . PRO B 1 59 ? 11.695 -22.234 -12.25 1 95.62 59 PRO B O 1
ATOM 1933 N N . ARG B 1 60 ? 10.844 -20.859 -10.82 1 95.69 60 ARG B N 1
ATOM 1934 C CA . ARG B 1 60 ? 10.281 -21.938 -10.008 1 95.69 60 ARG B CA 1
ATOM 1935 C C . ARG B 1 60 ? 9.133 -22.625 -10.734 1 95.69 60 ARG B C 1
ATOM 1937 O O . ARG B 1 60 ? 9.008 -23.859 -10.688 1 95.69 60 ARG B O 1
ATOM 1944 N N . LEU B 1 61 ? 8.305 -21.797 -11.391 1 97.38 61 LEU B N 1
ATOM 1945 C CA . LEU B 1 61 ? 7.215 -22.375 -12.172 1 97.38 61 LEU B CA 1
ATOM 1946 C C . LEU B 1 61 ? 7.75 -23.344 -13.219 1 97.38 61 LEU B C 1
ATOM 1948 O O . LEU B 1 61 ? 7.258 -24.469 -13.352 1 97.38 61 LEU B O 1
ATOM 1952 N N . ARG B 1 62 ? 8.797 -22.922 -13.906 1 96.56 62 ARG B N 1
ATOM 1953 C CA . ARG B 1 62 ? 9.398 -23.766 -14.93 1 96.56 62 ARG B CA 1
ATOM 1954 C C . ARG B 1 62 ? 9.961 -25.047 -14.32 1 96.56 62 ARG B C 1
ATOM 1956 O O . ARG B 1 62 ? 9.82 -26.125 -14.898 1 96.56 62 ARG B O 1
ATOM 1963 N N . PHE B 1 63 ? 10.555 -24.891 -13.195 1 95.44 63 PHE B N 1
ATOM 1964 C CA . PHE B 1 63 ? 11.133 -26.062 -12.523 1 95.44 63 PHE B CA 1
ATOM 1965 C C . PHE B 1 63 ? 10.055 -27.062 -12.141 1 95.44 63 PHE B C 1
ATOM 1967 O O . PHE B 1 63 ? 10.219 -28.266 -12.328 1 95.44 63 PHE B O 1
ATOM 1974 N N . ILE B 1 64 ? 8.922 -26.594 -11.609 1 95.94 64 ILE B N 1
ATOM 1975 C CA . ILE B 1 64 ? 7.797 -27.453 -11.234 1 95.94 64 ILE B CA 1
ATOM 1976 C C . ILE B 1 64 ? 7.285 -28.188 -12.469 1 95.94 64 ILE B C 1
ATOM 1978 O O . ILE B 1 64 ? 7.07 -29.406 -12.422 1 95.94 64 ILE B O 1
ATOM 1982 N N . LEU B 1 65 ? 7.18 -27.438 -13.57 1 95.44 65 LEU B N 1
ATOM 1983 C CA . LEU B 1 65 ? 6.59 -28 -14.781 1 95.44 65 LEU B CA 1
ATOM 1984 C C . LEU B 1 65 ? 7.539 -29.016 -15.422 1 95.44 65 LEU B C 1
ATOM 1986 O O . LEU B 1 65 ? 7.094 -29.984 -16.031 1 95.44 65 LEU B O 1
ATOM 1990 N N . GLN B 1 66 ? 8.805 -28.828 -15.195 1 94.81 66 GLN B N 1
ATOM 1991 C CA . GLN B 1 66 ? 9.805 -29.688 -15.836 1 94.81 66 GLN B CA 1
ATOM 1992 C C . GLN B 1 66 ? 10.141 -30.891 -14.961 1 94.81 66 GLN B C 1
ATOM 1994 O O . GLN B 1 66 ? 10.242 -32 -15.461 1 94.81 66 GLN B O 1
ATOM 1999 N N . GLU B 1 67 ? 10.32 -30.656 -13.609 1 94.88 67 GLU B N 1
ATOM 2000 C CA . GLU B 1 67 ? 10.914 -31.688 -12.75 1 94.88 67 GLU B CA 1
ATOM 2001 C C . GLU B 1 67 ? 9.852 -32.344 -11.875 1 94.88 67 GLU B C 1
ATOM 2003 O O . GLU B 1 67 ? 10.07 -33.438 -11.336 1 94.88 67 GLU B O 1
ATOM 2008 N N . GLY B 1 68 ? 8.789 -31.703 -11.711 1 94.62 68 GLY B N 1
ATOM 2009 C CA . GLY B 1 68 ? 7.828 -32.219 -10.75 1 94.62 68 GLY B CA 1
ATOM 2010 C C . GLY B 1 68 ? 8.391 -32.344 -9.344 1 94.62 68 GLY B C 1
ATOM 2011 O O . GLY B 1 68 ? 9.031 -31.422 -8.836 1 94.62 68 GLY B O 1
ATOM 2012 N N . GLU B 1 69 ? 8.055 -33.438 -8.742 1 94.94 69 GLU B N 1
ATOM 2013 C CA . GLU B 1 69 ? 8.477 -33.625 -7.359 1 94.94 69 GLU B CA 1
ATOM 2014 C C . GLU B 1 69 ? 9.82 -34.344 -7.297 1 94.94 69 GLU B C 1
ATOM 2016 O O . GLU B 1 69 ? 10.305 -34.688 -6.211 1 94.94 69 GLU B O 1
ATOM 2021 N N . HIS B 1 70 ? 10.445 -34.531 -8.375 1 92.81 70 HIS B N 1
ATOM 2022 C CA . HIS B 1 70 ? 11.641 -35.375 -8.477 1 92.81 70 HIS B CA 1
ATOM 2023 C C . HIS B 1 70 ? 12.836 -34.688 -7.812 1 92.81 70 HIS B C 1
ATOM 2025 O O . HIS B 1 70 ? 13.719 -35.375 -7.277 1 92.81 70 HIS B O 1
ATOM 2031 N N . LYS B 1 71 ? 12.969 -33.375 -7.941 1 90.44 71 LYS B N 1
ATOM 2032 C CA . LYS B 1 71 ? 14.039 -32.594 -7.332 1 90.44 71 LYS B CA 1
ATOM 2033 C C . LYS B 1 71 ? 13.5 -31.297 -6.707 1 90.44 71 LYS B C 1
ATOM 2035 O O . LYS B 1 71 ? 12.594 -30.656 -7.258 1 90.44 71 LYS B O 1
ATOM 2040 N N . PRO B 1 72 ? 14.148 -30.984 -5.633 1 88.88 72 PRO B N 1
ATOM 2041 C CA . PRO B 1 72 ? 13.742 -29.688 -5.078 1 88.88 72 PRO B CA 1
ATOM 2042 C C . PRO B 1 72 ? 14.266 -28.5 -5.898 1 88.88 72 PRO B C 1
ATOM 2044 O O . PRO B 1 72 ? 15.312 -28.609 -6.547 1 88.88 72 PRO B O 1
ATOM 2047 N N . PHE B 1 73 ? 13.453 -27.312 -5.879 1 86.12 73 PHE B N 1
ATOM 2048 C CA . PHE B 1 73 ? 13.953 -26.094 -6.508 1 86.12 73 PHE B CA 1
ATOM 2049 C C . PHE B 1 73 ? 15.25 -25.641 -5.848 1 86.12 73 PHE B C 1
ATOM 2051 O O . PHE B 1 73 ? 15.445 -25.844 -4.648 1 86.12 73 PHE B O 1
ATOM 2058 N N . PRO B 1 74 ? 16.078 -25.016 -6.734 1 81.25 74 PRO B N 1
ATOM 2059 C CA . PRO B 1 74 ? 17.266 -24.438 -6.125 1 81.25 74 PRO B CA 1
ATOM 2060 C C . PRO B 1 74 ? 16.938 -23.391 -5.062 1 81.25 74 PRO B C 1
ATOM 2062 O O . PRO B 1 74 ? 15.898 -22.719 -5.152 1 81.25 74 PRO B O 1
ATOM 2065 N N . ALA B 1 75 ? 17.828 -23.422 -4.125 1 69.94 75 ALA B N 1
ATOM 2066 C CA . ALA B 1 75 ? 17.625 -22.469 -3.041 1 69.94 75 ALA B CA 1
ATOM 2067 C C . ALA B 1 75 ? 17.703 -21.031 -3.551 1 69.94 75 ALA B C 1
ATOM 2069 O O . ALA B 1 75 ? 18.438 -20.75 -4.492 1 69.94 75 ALA B O 1
ATOM 2070 N N . PHE B 1 76 ? 16.844 -20.141 -3.055 1 67.31 76 PHE B N 1
ATOM 2071 C CA . PHE B 1 76 ? 16.766 -18.734 -3.398 1 67.31 76 PHE B CA 1
ATOM 2072 C C . PHE B 1 76 ? 17.531 -17.891 -2.383 1 67.31 76 PHE B C 1
ATOM 2074 O O . PHE B 1 76 ? 17.422 -18.109 -1.177 1 67.31 76 PHE B O 1
ATOM 2081 N N . ASP B 1 77 ? 18.469 -17.109 -3.039 1 66.31 77 ASP B N 1
ATOM 2082 C CA . ASP B 1 77 ? 19.125 -16.141 -2.164 1 66.31 77 ASP B CA 1
ATOM 2083 C C . ASP B 1 77 ? 18.25 -14.891 -1.993 1 66.31 77 ASP B C 1
ATOM 2085 O O . ASP B 1 77 ? 18.328 -13.969 -2.805 1 66.31 77 ASP B O 1
ATOM 2089 N N . ARG B 1 78 ? 17.594 -14.727 -0.91 1 63.25 78 ARG B N 1
ATOM 2090 C CA . ARG B 1 78 ? 16.672 -13.641 -0.625 1 63.25 78 ARG B CA 1
ATOM 2091 C C . ARG B 1 78 ? 17.406 -12.312 -0.507 1 63.25 78 ARG B C 1
ATOM 2093 O O . ARG B 1 78 ? 16.797 -11.242 -0.629 1 63.25 78 ARG B O 1
ATOM 2100 N N . PHE B 1 79 ? 18.703 -12.359 -0.342 1 65.62 79 PHE B N 1
ATOM 2101 C CA . PHE B 1 79 ? 19.438 -11.133 -0.03 1 65.62 79 PHE B CA 1
ATOM 2102 C C . PHE B 1 79 ? 20.328 -10.727 -1.193 1 65.62 79 PHE B C 1
ATOM 2104 O O . PHE B 1 79 ? 21.172 -9.828 -1.056 1 65.62 79 PHE B O 1
ATOM 2111 N N . SER B 1 80 ? 20.125 -11.297 -2.312 1 65.19 80 SER B N 1
ATOM 2112 C CA . SER B 1 80 ? 20.969 -11.023 -3.463 1 65.19 80 SER B CA 1
ATOM 2113 C C . SER B 1 80 ? 20.859 -9.562 -3.902 1 65.19 80 SER B C 1
ATOM 2115 O O . SER B 1 80 ? 21.781 -9.016 -4.496 1 65.19 80 SER B O 1
ATOM 2117 N N . HIS B 1 81 ? 19.703 -8.938 -3.523 1 68.5 81 HIS B N 1
ATOM 2118 C CA . HIS B 1 81 ? 19.469 -7.57 -3.961 1 68.5 81 HIS B CA 1
ATOM 2119 C C . HIS B 1 81 ? 20.297 -6.578 -3.154 1 68.5 81 HIS B C 1
ATOM 2121 O O . HIS B 1 81 ? 20.484 -5.43 -3.566 1 68.5 81 HIS B O 1
ATOM 2127 N N . LEU B 1 82 ? 20.656 -6.984 -2.07 1 64.94 82 LEU B N 1
ATOM 2128 C CA . LEU B 1 82 ? 21.391 -6.078 -1.188 1 64.94 82 LEU B CA 1
ATOM 2129 C C . LEU B 1 82 ? 22.766 -5.754 -1.755 1 64.94 82 LEU B C 1
ATOM 2131 O O . LEU B 1 82 ? 23.391 -4.777 -1.345 1 64.94 82 LEU B O 1
ATOM 2135 N N . ASN B 1 83 ? 23.047 -6.418 -2.76 1 63.84 83 ASN B N 1
ATOM 2136 C CA . ASN B 1 83 ? 24.359 -6.176 -3.354 1 63.84 83 ASN B CA 1
ATOM 2137 C C . ASN B 1 83 ? 24.266 -5.215 -4.535 1 63.84 83 ASN B C 1
ATOM 2139 O O . ASN B 1 83 ? 25.281 -4.867 -5.133 1 63.84 83 ASN B O 1
ATOM 2143 N N . GLN B 1 84 ? 23.062 -4.75 -4.684 1 61.84 84 GLN B N 1
ATOM 2144 C CA . GLN B 1 84 ? 22.922 -3.867 -5.836 1 61.84 84 GLN B CA 1
ATOM 2145 C C . GLN B 1 84 ? 23.188 -2.414 -5.449 1 61.84 84 GLN B C 1
ATOM 2147 O O . GLN B 1 84 ? 22.906 -2.006 -4.32 1 61.84 84 GLN B O 1
ATOM 2152 N N . SER B 1 85 ? 23.766 -1.762 -6.285 1 61.31 85 SER B N 1
ATOM 2153 C CA . SER B 1 85 ? 24.172 -0.381 -6.066 1 61.31 85 SER B CA 1
ATOM 2154 C C . SER B 1 85 ? 22.984 0.534 -5.848 1 61.31 85 SER B C 1
ATOM 2156 O O . SER B 1 85 ? 22.031 0.53 -6.645 1 61.31 85 SER B O 1
ATOM 2158 N N . ASN B 1 86 ? 22.906 1.184 -4.805 1 66.38 86 ASN B N 1
ATOM 2159 C CA . ASN B 1 86 ? 21.953 2.244 -4.488 1 66.38 86 ASN B CA 1
ATOM 2160 C C . ASN B 1 86 ? 22.141 3.455 -5.398 1 66.38 86 ASN B C 1
ATOM 2162 O O . ASN B 1 86 ? 21.438 4.457 -5.258 1 66.38 86 ASN B O 1
ATOM 2166 N N . ALA B 1 87 ? 22.906 3.229 -6.391 1 79.31 87 ALA B N 1
ATOM 2167 C CA . ALA B 1 87 ? 23.234 4.359 -7.25 1 79.31 87 ALA B CA 1
ATOM 2168 C C . ALA B 1 87 ? 22.266 4.469 -8.422 1 79.31 87 ALA B C 1
ATOM 2170 O O . ALA B 1 87 ? 22.172 5.512 -9.07 1 79.31 87 ALA B O 1
ATOM 2171 N N . VAL B 1 88 ? 21.469 3.498 -8.656 1 91.19 88 VAL B N 1
ATOM 2172 C CA . VAL B 1 88 ? 20.531 3.541 -9.766 1 91.19 88 VAL B CA 1
ATOM 2173 C C . VAL B 1 88 ? 19.281 4.328 -9.367 1 91.19 88 VAL B C 1
ATOM 2175 O O . VAL B 1 88 ? 18.672 4.039 -8.336 1 91.19 88 VAL B O 1
ATOM 2178 N N . PRO B 1 89 ? 18.953 5.316 -10.188 1 94.62 89 PRO B N 1
ATOM 2179 C CA . PRO B 1 89 ? 17.75 6.07 -9.859 1 94.62 89 PRO B CA 1
ATOM 2180 C C . PRO B 1 89 ? 16.5 5.191 -9.812 1 94.62 89 PRO B C 1
ATOM 2182 O O . PRO B 1 89 ? 16.359 4.254 -10.602 1 94.62 89 PRO B O 1
ATOM 2185 N N . ILE B 1 90 ? 15.609 5.461 -8.906 1 95.75 90 ILE B N 1
ATOM 2186 C CA . ILE B 1 90 ? 14.445 4.617 -8.664 1 95.75 90 ILE B CA 1
ATOM 2187 C C . ILE B 1 90 ? 13.594 4.547 -9.938 1 95.75 90 ILE B C 1
ATOM 2189 O O . ILE B 1 90 ? 12.953 3.525 -10.203 1 95.75 90 ILE B O 1
ATOM 2193 N N . SER B 1 91 ? 13.586 5.609 -10.75 1 95.81 91 SER B N 1
ATOM 2194 C CA . SER B 1 91 ? 12.828 5.633 -12 1 95.81 91 SER B CA 1
ATOM 2195 C C . SER B 1 91 ? 13.266 4.508 -12.93 1 95.81 91 SER B C 1
ATOM 2197 O O . SER B 1 91 ? 12.445 3.906 -13.625 1 95.81 91 SER B O 1
ATOM 2199 N N . GLU B 1 92 ? 14.5 4.199 -12.961 1 96.5 92 GLU B N 1
ATOM 2200 C CA . GLU B 1 92 ? 15.023 3.104 -13.773 1 96.5 92 GLU B CA 1
ATOM 2201 C C . GLU B 1 92 ? 14.594 1.751 -13.211 1 96.5 92 GLU B C 1
ATOM 2203 O O . GLU B 1 92 ? 14.336 0.812 -13.969 1 96.5 92 GLU B O 1
ATOM 2208 N N . ARG B 1 93 ? 14.508 1.703 -11.891 1 96.75 93 ARG B N 1
ATOM 2209 C CA . ARG B 1 93 ? 14.055 0.473 -11.25 1 96.75 93 ARG B CA 1
ATOM 2210 C C . ARG B 1 93 ? 12.602 0.171 -11.609 1 96.75 93 ARG B C 1
ATOM 2212 O O . ARG B 1 93 ? 12.25 -0.979 -11.875 1 96.75 93 ARG B O 1
ATOM 2219 N N . PHE B 1 94 ? 11.828 1.215 -11.719 1 97.94 94 PHE B N 1
ATOM 2220 C CA . PHE B 1 94 ? 10.422 1.007 -12.07 1 97.94 94 PHE B CA 1
ATOM 2221 C C . PHE B 1 94 ? 10.289 0.515 -13.5 1 97.94 94 PHE B C 1
ATOM 2223 O O . PHE B 1 94 ? 9.461 -0.356 -13.789 1 97.94 94 PHE B O 1
ATOM 2230 N N . LYS B 1 95 ? 11.086 1.056 -14.359 1 97.88 95 LYS B N 1
ATOM 2231 C CA . LYS B 1 95 ? 11.062 0.596 -15.75 1 97.88 95 LYS B CA 1
ATOM 2232 C C . LYS B 1 95 ? 11.453 -0.876 -15.844 1 97.88 95 LYS B C 1
ATOM 2234 O O . LYS B 1 95 ? 10.805 -1.649 -16.547 1 97.88 95 LYS B O 1
ATOM 2239 N N . GLU B 1 96 ? 12.461 -1.196 -15.141 1 97.81 96 GLU B N 1
ATOM 2240 C CA . GLU B 1 96 ? 12.914 -2.584 -15.102 1 97.81 96 GLU B CA 1
ATOM 2241 C C . GLU B 1 96 ? 11.836 -3.5 -14.531 1 97.81 96 GLU B C 1
ATOM 2243 O O . GLU B 1 96 ? 11.555 -4.559 -15.102 1 97.81 96 GLU B O 1
ATOM 2248 N N . PHE B 1 97 ? 11.219 -3.07 -13.492 1 98.56 97 PHE B N 1
ATOM 2249 C CA . PHE B 1 97 ? 10.172 -3.852 -12.852 1 98.56 97 PHE B CA 1
ATOM 2250 C C . PHE B 1 97 ? 9.008 -4.086 -13.812 1 98.56 97 PHE B C 1
ATOM 2252 O O . PHE B 1 97 ? 8.531 -5.211 -13.953 1 98.56 97 PHE B O 1
ATOM 2259 N N . GLN B 1 98 ? 8.609 -3.018 -14.438 1 98.75 98 GLN B N 1
ATOM 2260 C CA . GLN B 1 98 ? 7.488 -3.094 -15.367 1 98.75 98 GLN B CA 1
ATOM 2261 C C . GLN B 1 98 ? 7.801 -4.035 -16.531 1 98.75 98 GLN B C 1
ATOM 2263 O O . GLN B 1 98 ? 6.961 -4.848 -16.922 1 98.75 98 GLN B O 1
ATOM 2268 N N . GLN B 1 99 ? 8.961 -3.953 -17.031 1 98.69 99 GLN B N 1
ATOM 2269 C CA . GLN B 1 99 ? 9.359 -4.797 -18.156 1 98.69 99 GLN B CA 1
ATOM 2270 C C . GLN B 1 99 ? 9.406 -6.266 -17.734 1 98.69 99 GLN B C 1
ATOM 2272 O O . GLN B 1 99 ? 8.859 -7.129 -18.438 1 98.69 99 GLN B O 1
ATOM 2277 N N . LEU B 1 100 ? 10.055 -6.535 -16.656 1 98.69 100 LEU B N 1
ATOM 2278 C CA . LEU B 1 100 ? 10.172 -7.91 -16.188 1 98.69 100 LEU B CA 1
ATOM 2279 C C . LEU B 1 100 ? 8.797 -8.5 -15.883 1 98.69 100 LEU B C 1
ATOM 2281 O O . LEU B 1 100 ? 8.516 -9.641 -16.25 1 98.69 100 LEU B O 1
ATOM 2285 N N . ARG B 1 101 ? 7.934 -7.734 -15.25 1 98.88 101 ARG B N 1
ATOM 2286 C CA . ARG B 1 101 ? 6.59 -8.203 -14.938 1 98.88 101 ARG B CA 1
ATOM 2287 C C . ARG B 1 101 ? 5.816 -8.539 -16.203 1 98.88 101 ARG B C 1
ATOM 2289 O O . ARG B 1 101 ? 5.164 -9.586 -16.281 1 98.88 101 ARG B O 1
ATOM 2296 N N . LYS B 1 102 ? 5.887 -7.645 -17.125 1 98.75 102 LYS B N 1
ATOM 2297 C CA . LYS B 1 102 ? 5.207 -7.895 -18.391 1 98.75 102 LYS B CA 1
ATOM 2298 C C . LYS B 1 102 ? 5.684 -9.195 -19.031 1 98.75 102 LYS B C 1
ATOM 2300 O O . LYS B 1 102 ? 4.875 -10.023 -19.453 1 98.75 102 LYS B O 1
ATOM 2305 N N . GLU B 1 103 ? 6.934 -9.406 -19.047 1 98.75 103 GLU B N 1
ATOM 2306 C CA . GLU B 1 103 ? 7.523 -10.609 -19.625 1 98.75 103 GLU B CA 1
ATOM 2307 C C . GLU B 1 103 ? 7.105 -11.859 -18.844 1 98.75 103 GLU B C 1
ATOM 2309 O O . GLU B 1 103 ? 6.73 -12.867 -19.438 1 98.75 103 GLU B O 1
ATOM 2314 N N . ASN B 1 104 ? 7.168 -11.758 -17.562 1 98.81 104 ASN B N 1
ATOM 2315 C CA . ASN B 1 104 ? 6.844 -12.898 -16.703 1 98.81 104 ASN B CA 1
ATOM 2316 C C . ASN B 1 104 ? 5.367 -13.273 -16.812 1 98.81 104 ASN B C 1
ATOM 2318 O O . ASN B 1 104 ? 5.016 -14.453 -16.812 1 98.81 104 ASN B O 1
ATOM 2322 N N . LEU B 1 105 ? 4.512 -12.289 -16.938 1 98.81 105 LEU B N 1
ATOM 2323 C CA . LEU B 1 105 ? 3.09 -12.586 -17.062 1 98.81 105 LEU B CA 1
ATOM 2324 C C . LEU B 1 105 ? 2.779 -13.195 -18.422 1 98.81 105 LEU B C 1
ATOM 2326 O O . LEU B 1 105 ? 1.905 -14.062 -18.531 1 98.81 105 LEU B O 1
ATOM 2330 N N . ASN B 1 106 ? 3.479 -12.742 -19.438 1 98.56 106 ASN B N 1
ATOM 2331 C CA . ASN B 1 106 ? 3.346 -13.391 -20.75 1 98.56 106 ASN B CA 1
ATOM 2332 C C . ASN B 1 106 ? 3.775 -14.859 -20.688 1 98.56 106 ASN B C 1
ATOM 2334 O O . ASN B 1 106 ? 3.088 -15.727 -21.219 1 98.56 106 ASN B O 1
ATOM 2338 N N . THR B 1 107 ? 4.875 -15.078 -20.078 1 98.75 107 THR B N 1
ATOM 2339 C CA . THR B 1 107 ? 5.375 -16.438 -19.922 1 98.75 107 THR B CA 1
ATOM 2340 C C . THR B 1 107 ? 4.391 -17.281 -19.109 1 98.75 107 THR B C 1
ATOM 2342 O O . THR B 1 107 ? 4.094 -18.422 -19.469 1 98.75 107 THR B O 1
ATOM 2345 N N . LEU B 1 108 ? 3.889 -16.719 -18.031 1 98.75 108 LEU B N 1
ATOM 2346 C CA . LEU B 1 108 ? 2.914 -17.406 -17.188 1 98.75 108 LEU B CA 1
ATOM 2347 C C . LEU B 1 108 ? 1.708 -17.859 -18 1 98.75 108 LEU B C 1
ATOM 2349 O O . LEU B 1 108 ? 1.282 -19 -17.906 1 98.75 108 LEU B O 1
ATOM 2353 N N . ARG B 1 109 ? 1.228 -16.953 -18.859 1 97.88 109 ARG B N 1
ATOM 2354 C CA . ARG B 1 109 ? 0.067 -17.25 -19.688 1 97.88 109 ARG B CA 1
ATOM 2355 C C . ARG B 1 109 ? 0.371 -18.375 -20.672 1 97.88 109 ARG B C 1
ATOM 2357 O O . ARG B 1 109 ? -0.508 -19.172 -20.984 1 97.88 109 ARG B O 1
ATOM 2364 N N . SER B 1 110 ? 1.57 -18.469 -21.031 1 97.94 110 SER B N 1
ATOM 2365 C CA . SER B 1 110 ? 1.972 -19.484 -21.984 1 97.94 110 SER B CA 1
ATOM 2366 C C . SER B 1 110 ? 2.17 -20.844 -21.297 1 97.94 110 SER B C 1
ATOM 2368 O O . SER B 1 110 ? 1.896 -21.891 -21.891 1 97.94 110 SER B O 1
ATOM 2370 N N . LEU B 1 111 ? 2.598 -20.797 -20.062 1 98 111 LEU B N 1
ATOM 2371 C CA . LEU B 1 111 ? 2.971 -22.031 -19.375 1 98 111 LEU B CA 1
ATOM 2372 C C . LEU B 1 111 ? 1.767 -22.641 -18.656 1 98 111 LEU B C 1
ATOM 2374 O O . LEU B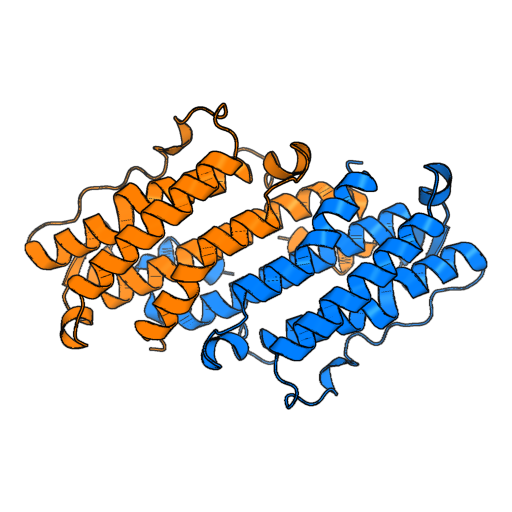 1 111 ? 1.709 -23.859 -18.453 1 98 111 LEU B O 1
ATOM 2378 N N . VAL B 1 112 ? 0.866 -21.828 -18.234 1 97.75 112 VAL B N 1
ATOM 2379 C CA . VAL B 1 112 ? -0.305 -22.266 -17.484 1 97.75 112 VAL B CA 1
ATOM 2380 C C . VAL B 1 112 ? -1.574 -21.953 -18.266 1 97.75 112 VAL B C 1
ATOM 2382 O O . VAL B 1 112 ? -2.039 -20.812 -18.266 1 97.75 112 VAL B O 1
ATOM 2385 N N . GLN B 1 113 ? -2.217 -22.906 -18.859 1 95.44 113 GLN B N 1
ATOM 2386 C CA . GLN B 1 113 ? -3.293 -22.656 -19.812 1 95.44 113 GLN B CA 1
ATOM 2387 C C . GLN B 1 113 ? -4.582 -23.359 -19.375 1 95.44 113 GLN B C 1
ATOM 2389 O O . GLN B 1 113 ? -5.625 -23.188 -20.016 1 95.44 113 GLN B O 1
ATOM 2394 N N . SER B 1 114 ? -4.5 -24.188 -18.312 1 95.75 114 SER B N 1
ATOM 2395 C CA . SER B 1 114 ? -5.672 -24.906 -17.859 1 95.75 114 SER B CA 1
ATOM 2396 C C . SER B 1 114 ? -5.672 -25.047 -16.328 1 95.75 114 SER B C 1
ATOM 2398 O O . SER B 1 114 ? -4.641 -24.844 -15.688 1 95.75 114 SER B O 1
ATOM 2400 N N . GLU B 1 115 ? -6.785 -25.391 -15.805 1 95.44 115 GLU B N 1
ATOM 2401 C CA . GLU B 1 115 ? -6.914 -25.641 -14.375 1 95.44 115 GLU B CA 1
ATOM 2402 C C . GLU B 1 115 ? -6.031 -26.812 -13.945 1 95.44 115 GLU B C 1
ATOM 2404 O O . GLU B 1 115 ? -5.516 -26.828 -12.828 1 95.44 115 GLU B O 1
ATOM 2409 N N . ALA B 1 116 ? -5.855 -27.75 -14.797 1 96.94 116 ALA B N 1
ATOM 2410 C CA . ALA B 1 116 ? -5.016 -28.906 -14.508 1 96.94 116 ALA B CA 1
ATOM 2411 C C . ALA B 1 116 ? -3.566 -28.484 -14.273 1 96.94 116 ALA B C 1
ATOM 2413 O O . ALA B 1 116 ? -2.871 -29.062 -13.438 1 96.94 116 ALA B O 1
ATOM 2414 N N . ASP B 1 117 ? -3.105 -27.453 -15.008 1 97.5 117 ASP B N 1
ATOM 2415 C CA . ASP B 1 117 ? -1.748 -26.953 -14.836 1 97.5 117 ASP B CA 1
ATOM 2416 C C . ASP B 1 117 ? -1.553 -26.359 -13.438 1 97.5 117 ASP B C 1
ATOM 2418 O O . ASP B 1 117 ? -0.465 -26.469 -12.867 1 97.5 117 ASP B O 1
ATOM 2422 N N . LEU B 1 118 ? -2.59 -25.859 -12.906 1 98.12 118 LEU B N 1
ATOM 2423 C CA . LEU B 1 118 ? -2.529 -25.234 -11.586 1 98.12 118 LEU B CA 1
ATOM 2424 C C . LEU B 1 118 ? -2.367 -26.281 -10.492 1 98.12 118 LEU B C 1
ATOM 2426 O O . LEU B 1 118 ? -1.909 -25.984 -9.391 1 98.12 118 LEU B O 1
ATOM 2430 N N . GLU B 1 119 ? -2.705 -27.5 -10.797 1 97.94 119 GLU B N 1
ATOM 2431 C CA . GLU B 1 119 ? -2.666 -28.578 -9.812 1 97.94 119 GLU B CA 1
ATOM 2432 C C . GLU B 1 119 ? -1.337 -29.328 -9.859 1 97.94 119 GLU B C 1
ATOM 2434 O O . GLU B 1 119 ? -1.064 -30.172 -9.008 1 97.94 119 GLU B O 1
ATOM 2439 N N . ARG B 1 120 ? -0.547 -28.984 -10.805 1 97.81 120 ARG B N 1
ATOM 2440 C CA . ARG B 1 120 ? 0.763 -29.625 -10.875 1 97.81 120 ARG B CA 1
ATOM 2441 C C . ARG B 1 120 ? 1.6 -29.297 -9.641 1 97.81 120 ARG B C 1
ATOM 2443 O O . ARG B 1 120 ? 1.484 -28.203 -9.078 1 97.81 120 ARG B O 1
ATOM 2450 N N . THR B 1 121 ? 2.508 -30.281 -9.336 1 98.06 121 THR B N 1
ATOM 2451 C CA . THR B 1 121 ? 3.221 -30.172 -8.07 1 98.06 121 THR B CA 1
ATOM 2452 C C . THR B 1 121 ? 4.73 -30.156 -8.297 1 98.06 121 THR B C 1
ATOM 2454 O O . THR B 1 121 ? 5.215 -30.641 -9.32 1 98.06 121 THR B O 1
ATOM 2457 N N . GLY B 1 122 ? 5.391 -29.516 -7.457 1 97.06 122 GLY B N 1
ATOM 2458 C CA . GLY B 1 122 ? 6.84 -29.516 -7.34 1 97.06 122 GLY B CA 1
ATOM 2459 C C . GLY B 1 122 ? 7.32 -29.703 -5.91 1 97.06 122 GLY B C 1
ATOM 2460 O O . GLY B 1 122 ? 6.512 -29.891 -4.996 1 97.06 122 GLY B O 1
ATOM 2461 N N . ALA B 1 123 ? 8.648 -29.75 -5.777 1 95.25 123 ALA B N 1
ATOM 2462 C CA . ALA B 1 123 ? 9.234 -29.953 -4.457 1 95.25 123 ALA B CA 1
ATOM 2463 C C . ALA B 1 123 ? 9.984 -28.703 -3.99 1 95.25 123 ALA B C 1
ATOM 2465 O O . ALA B 1 123 ? 10.922 -28.25 -4.652 1 95.25 123 ALA B O 1
ATOM 2466 N N . HIS B 1 124 ? 9.492 -28.172 -2.926 1 93.81 124 HIS B N 1
ATOM 2467 C CA . HIS B 1 124 ? 10.219 -27.109 -2.256 1 93.81 124 HIS B CA 1
ATOM 2468 C C . HIS B 1 124 ? 11.195 -27.656 -1.223 1 93.81 124 HIS B C 1
ATOM 2470 O O . HIS B 1 124 ? 10.859 -28.594 -0.492 1 93.81 124 HIS B O 1
ATOM 2476 N N . PRO B 1 125 ? 12.312 -27.094 -1.067 1 90.12 125 PRO B N 1
ATOM 2477 C CA . PRO B 1 125 ? 13.32 -27.641 -0.154 1 90.12 125 PRO B CA 1
ATOM 2478 C C . PRO B 1 125 ? 12.852 -27.656 1.299 1 90.12 125 PRO B C 1
ATOM 2480 O O . PRO B 1 125 ? 13.172 -28.578 2.049 1 90.12 125 PRO B O 1
ATOM 2483 N N . ALA B 1 126 ? 12.055 -26.75 1.661 1 89.94 126 ALA B N 1
ATOM 2484 C CA . ALA B 1 126 ? 11.648 -26.625 3.059 1 89.94 126 ALA B CA 1
ATOM 2485 C C . ALA B 1 126 ? 10.234 -27.141 3.275 1 89.94 126 ALA B C 1
ATOM 2487 O O . ALA B 1 126 ? 9.93 -27.719 4.324 1 89.94 126 ALA B O 1
ATOM 2488 N N . PHE B 1 127 ? 9.336 -27.031 2.277 1 91.94 127 PHE B N 1
ATOM 2489 C CA . PHE B 1 127 ? 7.914 -27.266 2.484 1 91.94 127 PHE B CA 1
ATOM 2490 C C . PHE B 1 127 ? 7.504 -28.641 1.989 1 91.94 127 PHE B C 1
ATOM 2492 O O . PHE B 1 127 ? 6.398 -29.109 2.271 1 91.94 127 PHE B O 1
ATOM 2499 N N . GLY B 1 128 ? 8.445 -29.234 1.225 1 94 128 GLY B N 1
ATOM 2500 C CA . GLY B 1 128 ? 8.016 -30.422 0.516 1 94 128 GLY B CA 1
ATOM 2501 C C . GLY B 1 128 ? 7.176 -30.125 -0.708 1 94 128 GLY B C 1
ATOM 2502 O O . GLY B 1 128 ? 7.52 -29.25 -1.508 1 94 128 GLY B O 1
ATOM 2503 N N . VAL B 1 129 ? 6.023 -30.797 -0.856 1 97.44 129 VAL B N 1
ATOM 2504 C CA . VAL B 1 129 ? 5.227 -30.719 -2.074 1 97.44 129 VAL B CA 1
ATOM 2505 C C . VAL B 1 129 ? 4.426 -29.422 -2.08 1 97.44 129 VAL B C 1
ATOM 2507 O O . VAL B 1 129 ? 3.783 -29.078 -1.086 1 97.44 129 VAL B O 1
ATOM 2510 N N . VAL B 1 130 ? 4.527 -28.734 -3.236 1 97.5 130 VAL B N 1
ATOM 2511 C CA . VAL B 1 130 ? 3.756 -27.516 -3.443 1 97.5 130 VAL B CA 1
ATOM 2512 C C . VAL B 1 130 ? 3.068 -27.562 -4.805 1 97.5 130 VAL B C 1
ATOM 2514 O O . VAL B 1 130 ? 3.516 -28.266 -5.711 1 97.5 130 VAL B O 1
ATOM 2517 N N . LYS B 1 131 ? 2.029 -26.766 -4.914 1 98.19 131 LYS B N 1
ATOM 2518 C CA . LYS B 1 131 ? 1.295 -26.688 -6.172 1 98.19 131 LYS B CA 1
ATOM 2519 C C . LYS B 1 131 ? 1.579 -25.391 -6.902 1 98.19 131 LYS B C 1
ATOM 2521 O O . LYS B 1 131 ? 1.92 -24.375 -6.277 1 98.19 131 LYS B O 1
ATOM 2526 N N . VAL B 1 132 ? 1.342 -25.391 -8.188 1 98.44 132 VAL B N 1
ATOM 2527 C CA . VAL B 1 132 ? 1.509 -24.203 -9.016 1 98.44 132 VAL B CA 1
ATOM 2528 C C . VAL B 1 132 ? 0.581 -23.094 -8.516 1 98.44 132 VAL B C 1
ATOM 2530 O O . VAL B 1 132 ? 0.998 -21.938 -8.375 1 98.44 132 VAL B O 1
ATOM 2533 N N . ARG B 1 133 ? -0.658 -23.438 -8.211 1 98.62 133 ARG B N 1
ATOM 2534 C CA . ARG B 1 133 ? -1.607 -22.422 -7.75 1 98.62 133 ARG B CA 1
ATOM 2535 C C . ARG B 1 133 ? -1.137 -21.781 -6.453 1 98.62 133 ARG B C 1
ATOM 2537 O O . ARG B 1 133 ? -1.359 -20.594 -6.23 1 98.62 133 ARG B O 1
ATOM 2544 N N . GLU B 1 134 ? -0.469 -22.547 -5.613 1 98.62 134 GLU B N 1
ATOM 2545 C CA . GLU B 1 134 ? 0.056 -22.016 -4.363 1 98.62 134 GLU B CA 1
ATOM 2546 C C . GLU B 1 134 ? 1.218 -21.062 -4.621 1 98.62 134 GLU B C 1
ATOM 2548 O O . GLU B 1 134 ? 1.33 -20.016 -3.965 1 98.62 134 GLU B O 1
ATOM 2553 N N . LEU B 1 135 ? 2.055 -21.406 -5.566 1 98.12 135 LEU B N 1
ATOM 2554 C CA . LEU B 1 135 ? 3.158 -20.531 -5.957 1 98.12 135 LEU B CA 1
ATOM 2555 C C . LEU B 1 135 ? 2.643 -19.203 -6.477 1 98.12 135 LEU B C 1
ATOM 2557 O O . LEU B 1 135 ? 3.135 -18.141 -6.078 1 98.12 135 LEU B O 1
ATOM 2561 N N . LEU B 1 136 ? 1.638 -19.281 -7.305 1 98.75 136 LEU B N 1
ATOM 2562 C CA . LEU B 1 136 ? 1.095 -18.062 -7.906 1 98.75 136 LEU B CA 1
ATOM 2563 C C . LEU B 1 136 ? 0.363 -17.234 -6.867 1 98.75 136 LEU B C 1
ATOM 2565 O O . LEU B 1 136 ? 0.444 -16 -6.891 1 98.75 136 LEU B O 1
ATOM 2569 N N . SER B 1 137 ? -0.31 -17.875 -5.961 1 98.81 137 SER B N 1
ATOM 2570 C CA . SER B 1 137 ? -0.922 -17.172 -4.844 1 98.81 137 SER B CA 1
ATOM 2571 C C . SER B 1 137 ? 0.129 -16.469 -3.996 1 98.81 137 SER B C 1
ATOM 2573 O O . SER B 1 137 ? -0.063 -15.312 -3.584 1 98.81 137 SER B O 1
ATOM 2575 N N . ALA B 1 138 ? 1.192 -17.156 -3.783 1 98.38 138 ALA B N 1
ATOM 2576 C CA . ALA B 1 138 ? 2.283 -16.594 -2.992 1 98.38 138 ALA B CA 1
ATOM 2577 C C . ALA B 1 138 ? 2.889 -15.367 -3.684 1 98.38 138 ALA B C 1
ATOM 2579 O O . ALA B 1 138 ? 3.295 -14.414 -3.023 1 98.38 138 ALA B O 1
ATOM 2580 N N . TRP B 1 139 ? 2.986 -15.422 -5.012 1 98.75 139 TRP B N 1
ATOM 2581 C CA . TRP B 1 139 ? 3.471 -14.289 -5.793 1 98.75 139 TRP B CA 1
ATOM 2582 C C . TRP B 1 139 ? 2.637 -13.039 -5.52 1 98.75 139 TRP B C 1
ATOM 2584 O O . TRP B 1 139 ? 3.18 -11.984 -5.188 1 98.75 139 TRP B O 1
ATOM 2594 N N . VAL B 1 140 ? 1.379 -13.195 -5.52 1 98.81 140 VAL B N 1
ATOM 2595 C CA . VAL B 1 140 ? 0.453 -12.094 -5.273 1 98.81 140 VAL B CA 1
ATOM 2596 C C . VAL B 1 140 ? 0.638 -1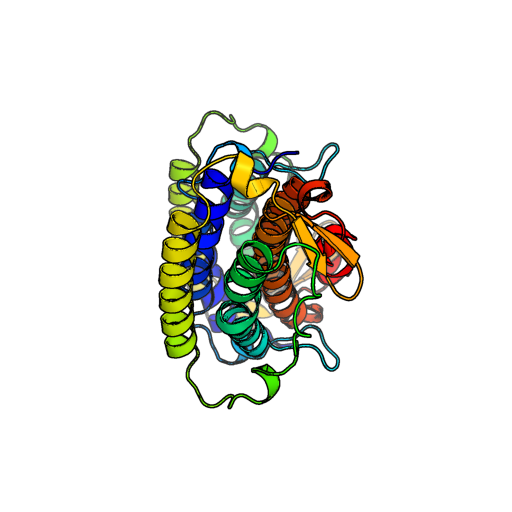1.57 -3.854 1 98.81 140 VAL B C 1
ATOM 2598 O O . VAL B 1 140 ? 0.842 -10.367 -3.648 1 98.81 140 VAL B O 1
ATOM 2601 N N . VAL B 1 141 ? 0.637 -12.445 -2.912 1 98.75 141 VAL B N 1
ATOM 2602 C CA . VAL B 1 141 ? 0.681 -12.047 -1.509 1 98.75 141 VAL B CA 1
ATOM 2603 C C . VAL B 1 141 ? 2.061 -11.484 -1.176 1 98.75 141 VAL B C 1
ATOM 2605 O O . VAL B 1 141 ? 2.178 -10.547 -0.378 1 98.75 141 VAL B O 1
ATOM 2608 N N . HIS B 1 142 ? 3.047 -11.984 -1.812 1 98.5 142 HIS B N 1
ATOM 2609 C CA . HIS B 1 142 ? 4.387 -11.43 -1.663 1 98.5 142 HIS B CA 1
ATOM 2610 C C . HIS B 1 142 ? 4.418 -9.953 -2.047 1 98.5 142 HIS B C 1
ATOM 2612 O O . HIS B 1 142 ? 4.949 -9.125 -1.304 1 98.5 142 HIS B O 1
ATOM 2618 N N . ASP B 1 143 ? 3.846 -9.625 -3.223 1 98.75 143 ASP B N 1
ATOM 2619 C CA . ASP B 1 143 ? 3.795 -8.234 -3.654 1 98.75 143 ASP B CA 1
ATOM 2620 C C . ASP B 1 143 ? 3.039 -7.375 -2.646 1 98.75 143 ASP B C 1
ATOM 2622 O O . ASP B 1 143 ? 3.496 -6.289 -2.283 1 98.75 143 ASP B O 1
ATOM 2626 N N . LEU B 1 144 ? 1.91 -7.891 -2.184 1 98.75 144 LEU B N 1
ATOM 2627 C CA . LEU B 1 144 ? 1.087 -7.152 -1.23 1 98.75 144 LEU B CA 1
ATOM 2628 C C . LEU B 1 144 ? 1.828 -6.957 0.088 1 98.75 144 LEU B C 1
ATOM 2630 O O . LEU B 1 144 ? 1.729 -5.895 0.709 1 98.75 144 LEU B O 1
ATOM 2634 N N . THR B 1 145 ? 2.617 -7.934 0.525 1 98.31 145 THR B N 1
ATOM 2635 C CA . THR B 1 145 ? 3.432 -7.852 1.732 1 98.31 145 THR B CA 1
ATOM 2636 C C . THR B 1 145 ? 4.426 -6.699 1.637 1 98.31 145 THR B C 1
ATOM 2638 O O . THR B 1 145 ? 4.582 -5.926 2.584 1 98.31 145 THR B O 1
ATOM 2641 N N . HIS B 1 146 ? 4.996 -6.59 0.518 1 98.25 146 HIS B N 1
ATOM 2642 C CA . HIS B 1 146 ? 6.051 -5.59 0.392 1 98.25 146 HIS B CA 1
ATOM 2643 C C . HIS B 1 146 ? 5.469 -4.203 0.145 1 98.25 146 HIS B C 1
ATOM 2645 O O . HIS B 1 146 ? 6.062 -3.197 0.542 1 98.25 146 HIS B O 1
ATOM 2651 N N . ILE B 1 147 ? 4.262 -4.098 -0.47 1 98.69 147 ILE B N 1
ATOM 2652 C CA . ILE B 1 147 ? 3.572 -2.812 -0.509 1 98.69 147 ILE B CA 1
ATOM 2653 C C . ILE B 1 147 ? 3.244 -2.359 0.912 1 98.69 147 ILE B C 1
ATOM 2655 O O . ILE B 1 147 ? 3.463 -1.198 1.266 1 98.69 147 ILE B O 1
ATOM 2659 N N . ALA B 1 148 ? 2.762 -3.295 1.739 1 98.06 148 ALA B N 1
ATOM 2660 C CA . ALA B 1 148 ? 2.486 -2.973 3.137 1 98.06 148 ALA B CA 1
ATOM 2661 C C . ALA B 1 148 ? 3.756 -2.529 3.859 1 98.06 148 ALA B C 1
ATOM 2663 O O . ALA B 1 148 ? 3.727 -1.594 4.66 1 98.06 148 ALA B O 1
ATOM 2664 N N . GLN B 1 149 ? 4.809 -3.184 3.584 1 97.44 149 GLN B N 1
ATOM 2665 C CA . GLN B 1 149 ? 6.094 -2.826 4.184 1 97.44 149 GLN B CA 1
ATOM 2666 C C . GLN B 1 149 ? 6.5 -1.407 3.801 1 97.44 149 GLN B C 1
ATOM 2668 O O . GLN B 1 149 ? 6.973 -0.643 4.645 1 97.44 149 GLN B O 1
ATOM 2673 N N . ILE B 1 150 ? 6.324 -1.076 2.551 1 98.5 150 ILE B N 1
ATOM 2674 C CA . ILE B 1 150 ? 6.676 0.25 2.055 1 98.5 150 ILE B CA 1
ATOM 2675 C C . ILE B 1 150 ? 5.891 1.312 2.818 1 98.5 150 ILE B C 1
ATOM 2677 O O . ILE B 1 150 ? 6.473 2.262 3.35 1 98.5 150 ILE B O 1
ATOM 2681 N N . VAL B 1 151 ? 4.582 1.145 2.98 1 98.31 151 VAL B N 1
ATOM 2682 C CA . VAL B 1 151 ? 3.785 2.207 3.584 1 98.31 151 VAL B CA 1
ATOM 2683 C C . VAL B 1 151 ? 4 2.219 5.098 1 98.31 151 VAL B C 1
ATOM 2685 O O . VAL B 1 151 ? 3.975 3.281 5.727 1 98.31 151 VAL B O 1
ATOM 2688 N N . ARG B 1 152 ? 4.336 1.077 5.656 1 97.56 152 ARG B N 1
ATOM 2689 C CA . ARG B 1 152 ? 4.715 1.074 7.062 1 97.56 152 ARG B CA 1
ATOM 2690 C C . ARG B 1 152 ? 5.996 1.874 7.289 1 97.56 152 ARG B C 1
ATOM 2692 O O . ARG B 1 152 ? 6.086 2.66 8.234 1 97.56 152 ARG B O 1
ATOM 2699 N N . SER B 1 153 ? 6.949 1.612 6.438 1 97.56 153 SER B N 1
ATOM 2700 C CA . SER B 1 153 ? 8.219 2.334 6.535 1 97.56 153 SER B CA 1
ATOM 2701 C C . SER B 1 153 ? 8.008 3.84 6.414 1 97.56 153 SER B C 1
ATOM 2703 O O . SER B 1 153 ? 8.57 4.613 7.188 1 97.56 153 SER B O 1
ATOM 2705 N N . MET B 1 154 ? 7.168 4.211 5.52 1 98.44 154 MET B N 1
ATOM 2706 C CA . MET B 1 154 ? 6.906 5.629 5.297 1 98.44 154 MET B CA 1
ATOM 2707 C C . MET B 1 154 ? 6.148 6.234 6.473 1 98.44 154 MET B C 1
ATOM 2709 O O . MET B 1 154 ? 6.445 7.352 6.898 1 98.44 154 MET B O 1
ATOM 2713 N N . ALA B 1 155 ? 5.203 5.473 7.008 1 98.38 155 ALA B N 1
ATOM 2714 C CA . ALA B 1 155 ? 4.445 5.953 8.164 1 98.38 155 ALA B CA 1
ATOM 2715 C C . ALA B 1 155 ? 5.355 6.16 9.367 1 98.38 155 ALA B C 1
ATOM 2717 O O . ALA B 1 155 ? 5.227 7.152 10.086 1 98.38 155 ALA B O 1
ATOM 2718 N N . LYS B 1 156 ? 6.238 5.285 9.555 1 97.25 156 LYS B N 1
ATOM 2719 C CA . LYS B 1 156 ? 7.117 5.312 10.719 1 97.25 156 LYS B CA 1
ATOM 2720 C C . LYS B 1 156 ? 7.973 6.574 10.727 1 97.25 156 LYS B C 1
ATOM 2722 O O . LYS B 1 156 ? 8.422 7.02 11.789 1 97.25 156 LYS B O 1
ATOM 2727 N N . ARG B 1 157 ? 8.188 7.121 9.57 1 96.88 157 ARG B N 1
ATOM 2728 C CA . ARG B 1 157 ? 8.93 8.375 9.484 1 96.88 157 ARG B CA 1
ATOM 2729 C C . ARG B 1 157 ? 8.258 9.469 10.312 1 96.88 157 ARG B C 1
ATOM 2731 O O . ARG B 1 157 ? 8.93 10.359 10.836 1 96.88 157 ARG B O 1
ATOM 2738 N N . TYR B 1 158 ? 6.926 9.359 10.477 1 98 158 TYR B N 1
ATOM 2739 C CA . TYR B 1 158 ? 6.164 10.383 11.18 1 98 158 TYR B CA 1
ATOM 2740 C C . TYR B 1 158 ? 5.707 9.883 12.539 1 98 158 TYR B C 1
ATOM 2742 O O . TYR B 1 158 ? 4.73 10.391 13.102 1 98 158 TYR B O 1
ATOM 2750 N N . ASP B 1 159 ? 6.43 8.898 13.102 1 97.12 159 ASP B N 1
ATOM 2751 C CA . ASP B 1 159 ? 6.047 8.266 14.359 1 97.12 159 ASP B CA 1
ATOM 2752 C C . ASP B 1 159 ? 5.887 9.297 15.469 1 97.12 159 ASP B C 1
ATOM 2754 O O . ASP B 1 159 ? 4.918 9.258 16.234 1 97.12 159 ASP B O 1
ATOM 2758 N N . THR B 1 160 ? 6.781 10.25 15.539 1 97.19 160 THR B N 1
ATOM 2759 C CA . THR B 1 160 ? 6.734 11.258 16.578 1 97.19 160 THR B CA 1
ATOM 2760 C C . THR B 1 160 ? 6.004 12.508 16.094 1 97.19 160 THR B C 1
ATOM 2762 O O . THR B 1 160 ? 5.391 13.227 16.891 1 97.19 160 THR B O 1
ATOM 2765 N N . ASP B 1 161 ? 5.949 12.68 14.789 1 98.44 161 ASP B N 1
ATOM 2766 C CA . ASP B 1 161 ? 5.414 13.906 14.203 1 98.44 161 ASP B CA 1
ATOM 2767 C C . ASP B 1 161 ? 3.9 13.984 14.391 1 98.44 161 ASP B C 1
ATOM 2769 O O . ASP B 1 161 ? 3.336 15.078 14.484 1 98.44 161 ASP B O 1
ATOM 2773 N N . VAL B 1 162 ? 3.275 12.891 14.555 1 98.44 162 VAL B N 1
ATOM 2774 C CA . VAL B 1 162 ? 1.817 12.836 14.602 1 98.44 162 VAL B CA 1
ATOM 2775 C C . VAL B 1 162 ? 1.329 13.266 15.984 1 98.44 162 VAL B C 1
ATOM 2777 O O . VAL B 1 162 ? 0.14 13.531 16.172 1 98.44 162 VAL B O 1
ATOM 2780 N N . GLY B 1 163 ? 2.221 13.32 16.938 1 97.19 163 GLY B N 1
ATOM 2781 C CA . GLY B 1 163 ? 1.808 13.68 18.281 1 97.19 163 GLY B CA 1
ATOM 2782 C C . GLY B 1 163 ? 0.756 12.75 18.859 1 97.19 163 GLY B C 1
ATOM 2783 O O . GLY B 1 163 ? 0.89 11.531 18.781 1 97.19 163 GLY B O 1
ATOM 2784 N N . PRO B 1 164 ? -0.204 13.32 19.484 1 96.44 164 PRO B N 1
ATOM 2785 C CA . PRO B 1 164 ? -1.19 12.5 20.188 1 96.44 164 PRO B CA 1
ATOM 2786 C C . PRO B 1 164 ? -2.076 11.695 19.25 1 96.44 164 PRO B C 1
ATOM 2788 O O . PRO B 1 164 ? -2.758 10.766 19.688 1 96.44 164 PRO B O 1
ATOM 2791 N N . TRP B 1 165 ? -2.064 12.039 18.016 1 95.88 165 TRP B N 1
ATOM 2792 C CA . TRP B 1 165 ? -2.902 11.336 17.047 1 95.88 165 TRP B CA 1
ATOM 2793 C C . TRP B 1 165 ? -2.445 9.898 16.875 1 95.88 165 TRP B C 1
ATOM 2795 O O . TRP B 1 165 ? -3.162 9.078 16.297 1 95.88 165 TRP B O 1
ATOM 2805 N N . LYS B 1 166 ? -1.289 9.602 17.391 1 96.62 166 LYS B N 1
ATOM 2806 C CA . LYS B 1 166 ? -0.749 8.25 17.297 1 96.62 166 LYS B CA 1
ATOM 2807 C C . LYS B 1 166 ? -1.742 7.219 17.828 1 96.62 166 LYS B C 1
ATOM 2809 O O . LYS B 1 166 ? -1.791 6.086 17.344 1 96.62 166 LYS B O 1
ATOM 2814 N N . GLU B 1 167 ? -2.582 7.648 18.656 1 94.12 167 GLU B N 1
ATOM 2815 C CA . GLU B 1 167 ? -3.576 6.785 19.281 1 94.12 167 GLU B CA 1
ATOM 2816 C C . GLU B 1 167 ? -4.523 6.188 18.25 1 94.12 167 GLU B C 1
ATOM 2818 O O . GLU B 1 167 ? -5.023 5.074 18.422 1 94.12 167 GLU B O 1
ATOM 2823 N N . TYR B 1 168 ? -4.68 6.883 17.094 1 92.88 168 TYR B N 1
ATOM 2824 C CA . TYR B 1 168 ? -5.672 6.469 16.109 1 92.88 168 TYR B CA 1
ATOM 2825 C C . TYR B 1 168 ? -5.004 5.875 14.875 1 92.88 168 TYR B C 1
ATOM 2827 O O . TYR B 1 168 ? -5.676 5.543 13.898 1 92.88 168 TYR B O 1
ATOM 2835 N N . LEU B 1 169 ? -3.697 5.797 14.938 1 96.62 169 LEU B N 1
ATOM 2836 C CA . LEU B 1 169 ? -2.934 5.375 13.766 1 96.62 169 LEU B CA 1
ATOM 2837 C C . LEU B 1 169 ? -2.277 4.02 14.008 1 96.62 169 LEU B C 1
ATOM 2839 O O . LEU B 1 169 ? -1.092 3.949 14.344 1 96.62 169 LEU B O 1
ATOM 2843 N N . GLY B 1 170 ? -3.016 3.023 13.727 1 94.12 170 GLY B N 1
ATOM 2844 C CA . GLY B 1 170 ? -2.619 1.665 14.062 1 94.12 170 GLY B CA 1
ATOM 2845 C C . GLY B 1 170 ? -1.33 1.236 13.383 1 94.12 170 GLY B C 1
ATOM 2846 O O . GLY B 1 170 ? -0.591 0.405 13.914 1 94.12 170 GLY B O 1
ATOM 2847 N N . ILE B 1 171 ? -1.027 1.814 12.305 1 96.06 171 ILE B N 1
ATOM 2848 C CA . ILE B 1 171 ? 0.149 1.435 11.531 1 96.06 171 ILE B CA 1
ATOM 2849 C C . ILE B 1 171 ? 1.414 1.758 12.328 1 96.06 171 ILE B C 1
ATOM 2851 O O . ILE B 1 171 ? 2.482 1.206 12.055 1 96.06 171 ILE B O 1
ATOM 2855 N N . LEU B 1 172 ? 1.312 2.66 13.305 1 95.75 172 LEU B N 1
ATOM 2856 C CA . LEU B 1 172 ? 2.467 3.09 14.086 1 95.75 172 LEU B CA 1
ATOM 2857 C C . LEU B 1 172 ? 2.611 2.25 15.352 1 95.75 172 LEU B C 1
ATOM 2859 O O . LEU B 1 172 ? 3.609 2.365 16.062 1 95.75 172 LEU B O 1
ATOM 2863 N N . ASN B 1 173 ? 1.623 1.437 15.688 1 83.62 173 ASN B N 1
ATOM 2864 C CA . ASN B 1 173 ? 1.626 0.667 16.938 1 83.62 173 ASN B CA 1
ATOM 2865 C C . ASN B 1 173 ? 2.17 -0.742 16.719 1 83.62 173 ASN B C 1
ATOM 2867 O O . ASN B 1 173 ? 2.229 -1.54 17.656 1 83.62 173 ASN B O 1
ATOM 2871 N N . ASP B 1 174 ? 2.504 -1.057 15.531 1 64.19 174 ASP B N 1
ATOM 2872 C CA . ASP B 1 174 ? 3.031 -2.393 15.266 1 64.19 174 ASP B CA 1
ATOM 2873 C C . ASP B 1 174 ? 4.559 -2.404 15.336 1 64.19 174 ASP B C 1
ATOM 2875 O O . ASP B 1 174 ? 5.207 -1.41 15 1 64.19 174 ASP B O 1
#

Solvent-accessible surface area (backbone atoms only — not comparable to full-atom values): 18987 Å² total; per-residue (Å²): 129,70,81,43,71,71,61,52,49,54,49,62,67,26,47,43,59,22,51,38,54,55,52,59,90,54,59,67,74,57,41,62,20,32,72,51,83,98,50,62,26,35,51,52,49,54,44,42,54,41,48,41,63,70,62,42,54,60,56,47,52,50,45,27,75,73,49,24,67,79,48,56,53,77,84,78,70,88,62,64,47,75,72,52,70,85,76,61,58,66,71,58,51,38,53,50,36,40,51,50,49,54,53,47,51,53,49,46,56,69,73,47,80,49,74,70,50,36,65,38,41,16,21,38,79,85,72,39,78,41,36,44,47,20,53,54,38,35,53,54,37,48,54,32,37,50,53,34,48,39,34,40,9,50,35,45,60,40,57,73,35,17,49,78,53,49,82,78,36,66,62,67,76,109,128,70,82,43,71,71,61,53,46,55,49,61,67,25,49,44,60,22,51,38,52,55,51,59,89,55,58,66,72,58,41,62,21,32,71,55,89,93,50,62,25,36,51,52,49,55,44,41,55,40,45,40,62,71,60,44,55,60,56,47,52,52,43,27,75,71,48,23,65,78,48,58,57,79,86,78,71,88,64,65,48,74,73,52,70,86,76,62,58,65,69,59,51,39,52,51,36,41,51,50,49,53,52,48,51,52,48,46,55,70,73,48,80,50,75,69,51,37,64,39,41,17,22,39,78,86,70,38,76,43,35,44,47,22,53,54,38,35,52,54,36,47,54,34,37,51,52,35,48,39,35,40,9,50,34,45,60,40,56,72,36,16,49,77,52,50,81,79,35,67,63,68,75,108

Foldseek 3Di:
DPDDPVVLLVQLLCLLVVCCVVPPPDDVVLQQFALDDPGDGVLLLLLLLLVCLVQPQLQVLVCLLPQNAPDADDDDDSCPSVPDDPPDDVNVSSVSNNVSSVVSVVSVCVQDPDPVQQQGWYQHPVPGIDGSSVSSVCNSVVSVVSVLRSVLRNVCVCLPVCPPCNVVVVSSVD/DPDDPVVLLVQLLCLLVVCCVVPPPDDVVLQQFALDDPGDGVLLLLLLLLVCLVPPQLQVLVCLLPQNAPDADDDDDSCPSVPDDPPDDVNVSSVSNNVSSVVSVVSVCVQDPDPVQQQGWYQHPVPGIDGSSVSSVCNSVVSVVSVLRSVLRNVCVCLPVCPPCNVVVVSSVD

Nearest PDB structures (foldseek):
  2rd9-assembly1_A  TM=9.556E-01  e=6.397E-24  Halalkalibacterium halodurans C-125
  2rd9-assembly3_B  TM=9.685E-01  e=7.232E-23  Halalkalibacterium halodurans C-125
  1rxq-assembly1_B  TM=8.447E-01  e=3.040E-07  Bacillus subtilis
  2p1a-assembly1_A  TM=7.428E-01  e=1.115E-02  Bacillus cereus ATCC 10987
  2p1a-assembly1_B  TM=6.948E-01  e=5.338E-02  Bacillus cereus ATCC 10987

InterPro domains:
  IPR024775 Hercynine oxygenase, DinB-like domain [PF12867] (12-150)
  IPR034660 DinB/YfiT-like putative metalloenzymes [G3DSA:1.20.120.450] (1-171)
  IPR034660 DinB/YfiT-like putative metalloenzymes [SSF109854] (1-153)

Organism: Halalkalibacterium halodurans (strain ATCC BAA-125 / DSM 18197 / FERM 7344 / JCM 9153 / C-125) (NCBI:txid272558)

pLDDT: mean 93.86, std 8.85, range [61.06, 98.88]

Radius of gyration: 21.54 Å; Cα contacts (8 Å, |Δi|>4): 481; chains: 2; bounding box: 49×66×46 Å

Sequence (348 aa):
MNFQMNEAIQLLERTPKTLEVFLEGLSDSWHQCNEGYETWTVYEVVVHLIEAEKTNWIPRLRFILQEGEHKPFPAFDRFSHLNQSNAVPISERFKEFQQLRKENLNTLRSLVQSEADLERTGAHPAFGVVKVRELLSAWVVHDLTHIAQIVRSMAKRYDTDVGPWKEYLGILNDMNFQMNEAIQLLERTPKTLEVFLEGLSDSWHQCNEGYETWTVYEVVVHLIEAEKTNWIPRLRFILQEGEHKPFPAFDRFSHLNQSNAVPISERFKEFQQLRKENLNTLRSLVQSEADLERTGAHPAFGVVKVRELLSAWVVHDLTHIAQIVRSMAKRYDTDVGPWKEYLGILND

Secondary structure (DSSP, 8-state):
----HHHHHHHHHHHHHHHHHHHTT--HHHHT--SSTTPPPHHHHHHHHHHHHHHTHHHHHHHHHHHTTSSBPPPP-TTGGGGS-TTS-HHHHHHHHHHHHHHHHHHHHHH--SHHHHT-EEEETTTEEEEHHHHHHHHHHHHHHHHHHHHHHHHHTTTTTTGGGGGG-GGG--/----HHHHHHHH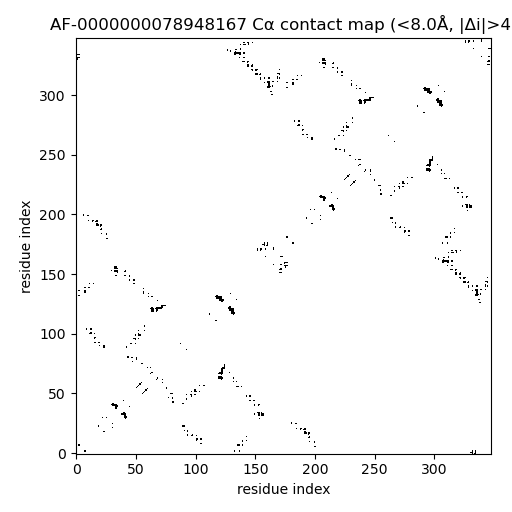HHHHHHHHHHHTT--HHHHT--SSTTPPPHHHHHHHHHHHHHHTHHHHHHHHHHHTTSSBPPPP-TTGGGGS-TTS-HHHHHHHHHHHHHHHHHHHHHH--SHHHHT-EEEETTTEEEEHHHHHHHHHHHHHHHHHHHHH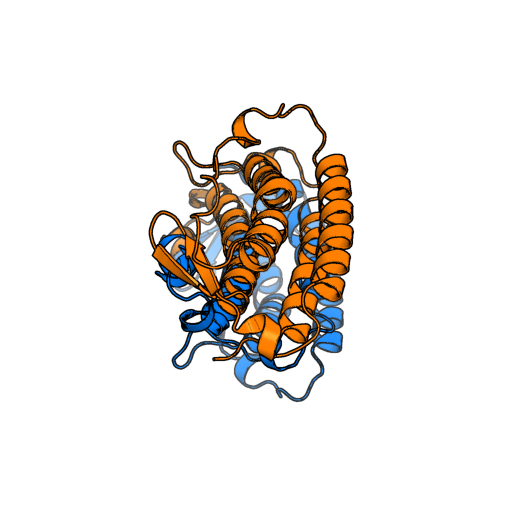HHHHTTTTTTGGGGGG-GGG--